Protein AF-A0A2N5YWR0-F1 (afdb_monomer_lite)

Secondary structure (DSSP, 8-state):
--SS-HHHHHHHHHHHHHHHHHHHHHHTHHHH-TTHHHHHHHHHHHTT---TTTGGGSGGGHHHHHHHH-GGGGGEEEHHHHHTTSS-HHHHHHHHHHHB--GGGGTTT--STTS--GGGT--EEE-SSSEEEE--HHHHHHHHHHHHHHHHHHHSHHHHHHHHHHHHHHHHHHHHHHHH-SSSEEEEEEE-STT---EEEEEEETTEEEEEEEE--PPPPPPSSHHHHHHHHHHHHIIIIIHHHHHHHHHHHHHHT-S-EEEEETTT--EEEEE-GGG--EEEEEEEESS--THHHH--TTT----SSSPPP-

pLDDT: mean 91.71, std 6.6, range [68.31, 98.44]

Sequence (314 aa):
MFGFSVDDVVKFCNHIRGLVNKKLNDCNYYFLHQDEWPKLTSKFIERGIKDYKDWLNEPELAMMKEYISRPGYVFIQNINDIKRIGISENRVAKLIAFLTYNENSRKGEIVYYADKNPFFDTPLIQLNAEEFLCHQYKFLIESFYNRINTELSKTKKEKYTQFKNMMLEKKAAKLFRKLFGKEALILQSYYFDEARSEQDLLVIFEGFYFIIEVKDTQFRAPMRDPIKAFDKIKSDFKKSIQYGYDQCKRMEDKIEENKSFKIFDNKTHKELIEVNSNSVKDYFSIIITQFKYGGIQTNLDDLLTKEDDALYPW

Structure (mmCIF, N/CA/C/O backbone):
data_AF-A0A2N5YWR0-F1
#
_entry.id   AF-A0A2N5YWR0-F1
#
loop_
_atom_site.group_PDB
_atom_site.id
_atom_site.type_symbol
_atom_site.label_atom_id
_atom_site.label_alt_id
_atom_site.label_comp_id
_atom_site.label_asym_id
_atom_site.label_entity_id
_atom_site.label_seq_id
_atom_site.pdbx_PDB_ins_code
_atom_site.Cartn_x
_atom_site.Cartn_y
_atom_site.Cartn_z
_atom_site.occupancy
_atom_site.B_iso_or_equiv
_atom_site.auth_seq_id
_atom_site.auth_comp_id
_atom_site.auth_asym_id
_atom_site.auth_atom_id
_atom_site.pdbx_PDB_model_num
ATOM 1 N N . MET A 1 1 ? 9.767 20.230 -0.678 1.00 82.12 1 MET A N 1
ATOM 2 C CA . MET A 1 1 ? 10.918 19.421 -0.224 1.00 82.12 1 MET A CA 1
ATOM 3 C C . MET A 1 1 ? 11.716 18.888 -1.408 1.00 82.12 1 MET A C 1
ATOM 5 O O . MET A 1 1 ? 12.806 19.382 -1.619 1.00 82.12 1 MET A O 1
ATOM 9 N N . PHE A 1 2 ? 11.174 17.985 -2.233 1.00 91.44 2 PHE A N 1
ATOM 10 C CA . PHE A 1 2 ? 11.957 17.316 -3.292 1.00 91.44 2 PHE A CA 1
ATOM 11 C C . PHE A 1 2 ? 11.920 17.985 -4.676 1.00 91.44 2 PHE A C 1
ATOM 13 O O . PHE A 1 2 ? 12.608 17.562 -5.596 1.00 91.44 2 PHE A O 1
ATOM 20 N N . GLY A 1 3 ? 11.128 19.050 -4.836 1.00 93.81 3 GLY A N 1
ATOM 21 C CA . GLY A 1 3 ? 11.038 19.806 -6.089 1.00 93.81 3 GLY A CA 1
ATOM 22 C C . GLY A 1 3 ? 10.260 19.112 -7.213 1.00 93.81 3 GLY A C 1
ATOM 23 O O . GLY A 1 3 ? 10.354 19.558 -8.351 1.00 93.81 3 GLY A O 1
ATOM 24 N N . PHE A 1 4 ? 9.482 18.084 -6.874 1.00 95.50 4 PHE A N 1
ATOM 25 C CA . PHE A 1 4 ? 8.441 17.453 -7.686 1.00 95.50 4 PHE A CA 1
ATOM 26 C C . PHE A 1 4 ? 7.183 17.237 -6.824 1.00 95.50 4 PHE A C 1
ATOM 28 O O . PHE A 1 4 ? 7.251 17.263 -5.590 1.00 95.50 4 PHE A O 1
ATOM 35 N N . SER A 1 5 ? 6.036 17.058 -7.470 1.00 95.06 5 SER A N 1
ATOM 36 C CA . SER A 1 5 ? 4.736 16.767 -6.859 1.00 95.06 5 SER A CA 1
ATOM 37 C C . SER A 1 5 ? 4.408 15.268 -6.893 1.00 95.06 5 SER A C 1
ATOM 39 O O . SER A 1 5 ? 5.076 14.486 -7.566 1.00 95.06 5 SER A O 1
ATOM 41 N N . VAL A 1 6 ? 3.354 14.857 -6.180 1.00 93.31 6 VAL A N 1
ATOM 42 C CA . VAL A 1 6 ? 2.847 13.472 -6.236 1.00 93.31 6 VAL A CA 1
ATOM 43 C C . VAL A 1 6 ? 2.330 13.124 -7.636 1.00 93.31 6 VAL A C 1
ATOM 45 O O . VAL A 1 6 ? 2.542 12.007 -8.098 1.00 93.31 6 VAL A O 1
ATOM 48 N N . ASP A 1 7 ? 1.707 14.076 -8.335 1.00 95.62 7 ASP A N 1
ATOM 49 C CA . ASP A 1 7 ? 1.267 13.887 -9.723 1.00 95.62 7 ASP A CA 1
ATOM 50 C C . ASP A 1 7 ? 2.458 13.635 -10.660 1.00 95.62 7 ASP A C 1
ATOM 52 O O . ASP A 1 7 ? 2.417 12.709 -11.470 1.00 95.62 7 ASP A O 1
ATOM 56 N N . ASP A 1 8 ? 3.562 14.374 -10.476 1.00 96.19 8 ASP A N 1
ATOM 57 C CA . ASP A 1 8 ? 4.796 14.143 -11.235 1.00 96.19 8 ASP A CA 1
ATOM 58 C C . ASP A 1 8 ? 5.330 12.712 -11.000 1.00 96.19 8 ASP A C 1
ATOM 60 O O . ASP A 1 8 ? 5.721 12.037 -11.950 1.00 96.19 8 ASP A O 1
ATOM 64 N N . VAL A 1 9 ? 5.292 12.216 -9.754 1.00 95.50 9 VAL A N 1
ATOM 65 C CA . VAL A 1 9 ? 5.697 10.840 -9.398 1.00 95.50 9 VAL A CA 1
ATOM 66 C C . VAL A 1 9 ? 4.818 9.787 -10.077 1.00 95.50 9 VAL A C 1
ATOM 68 O O . VAL A 1 9 ? 5.336 8.821 -10.643 1.00 95.50 9 VAL A O 1
ATOM 71 N N . VAL A 1 10 ? 3.493 9.957 -10.031 1.00 95.25 10 VAL A N 1
ATOM 72 C CA . VAL A 1 10 ? 2.537 9.013 -10.634 1.00 95.25 10 VAL A CA 1
ATOM 73 C C . VAL A 1 10 ? 2.716 8.966 -12.145 1.00 95.25 10 VAL A C 1
ATOM 75 O O . VAL A 1 10 ? 2.803 7.877 -12.719 1.00 95.25 10 VAL A O 1
ATOM 78 N N . LYS A 1 11 ? 2.823 10.133 -12.788 1.00 96.06 11 LYS A N 1
ATOM 79 C CA . LYS A 1 11 ? 3.132 10.232 -14.215 1.00 96.06 11 LYS A CA 1
ATOM 80 C C . LYS A 1 11 ? 4.444 9.517 -14.518 1.00 96.06 11 LYS A C 1
ATOM 82 O O . LYS A 1 11 ? 4.442 8.642 -15.379 1.00 96.06 11 LYS A O 1
ATOM 87 N N . PHE A 1 12 ? 5.516 9.803 -13.771 1.00 95.81 12 PHE A N 1
ATOM 88 C CA . PHE A 1 12 ? 6.839 9.182 -13.939 1.00 95.81 12 PHE A CA 1
ATOM 89 C C . PHE A 1 12 ? 6.801 7.662 -13.906 1.00 95.81 12 PHE A C 1
ATOM 91 O O . PHE A 1 12 ? 7.237 7.013 -14.856 1.00 95.81 12 PHE A O 1
ATOM 98 N N . CYS A 1 13 ? 6.206 7.084 -12.866 1.00 95.00 13 CYS A N 1
ATOM 99 C CA . CYS A 1 13 ? 6.119 5.632 -12.741 1.00 95.00 13 CYS A CA 1
ATOM 100 C C . CYS A 1 13 ? 5.296 5.006 -13.880 1.00 95.00 13 CYS A C 1
ATOM 102 O O . CYS A 1 13 ? 5.681 3.970 -14.425 1.00 95.00 13 CYS A O 1
ATOM 104 N N . ASN A 1 14 ? 4.184 5.637 -14.271 1.00 95.12 14 ASN A N 1
ATOM 105 C CA . ASN A 1 14 ? 3.346 5.157 -15.370 1.00 95.12 14 ASN A CA 1
ATOM 106 C C . ASN A 1 14 ? 4.045 5.247 -16.727 1.00 95.12 14 ASN A C 1
ATOM 108 O O . ASN A 1 14 ? 3.892 4.336 -17.538 1.00 95.12 14 ASN A O 1
ATOM 112 N N . HIS A 1 15 ? 4.812 6.311 -16.959 1.00 96.00 15 HIS A N 1
ATOM 113 C CA . HIS A 1 15 ? 5.578 6.504 -18.185 1.00 96.00 15 HIS A CA 1
ATOM 114 C C . HIS A 1 15 ? 6.669 5.452 -18.331 1.00 96.00 15 HIS A C 1
ATOM 116 O O . HIS A 1 15 ? 6.710 4.767 -19.346 1.00 96.00 15 HIS A O 1
ATOM 122 N N . ILE A 1 16 ? 7.476 5.226 -17.287 1.00 95.69 16 ILE A N 1
ATOM 123 C CA . ILE A 1 16 ? 8.495 4.165 -17.294 1.00 95.69 16 ILE A CA 1
ATOM 124 C C . ILE A 1 16 ? 7.857 2.791 -17.527 1.00 95.69 16 ILE A C 1
ATOM 126 O O . ILE A 1 16 ? 8.333 2.024 -18.362 1.00 95.69 16 ILE A O 1
ATOM 130 N N . ARG A 1 17 ? 6.738 2.490 -16.852 1.00 95.69 17 ARG A N 1
ATOM 131 C CA . ARG A 1 17 ? 5.972 1.259 -17.105 1.00 95.69 17 ARG A CA 1
ATOM 132 C C . ARG A 1 17 ? 5.530 1.162 -18.570 1.00 95.69 17 ARG A C 1
ATOM 134 O O . ARG A 1 17 ? 5.628 0.093 -19.161 1.00 95.69 17 ARG A O 1
ATOM 141 N N . GLY A 1 18 ? 5.051 2.263 -19.146 1.00 95.75 18 GLY A N 1
ATOM 142 C CA . GLY A 1 18 ? 4.656 2.347 -20.551 1.00 95.75 18 GLY A CA 1
ATOM 143 C C . GLY A 1 18 ? 5.815 2.074 -21.508 1.00 95.75 18 GLY A C 1
ATOM 144 O O . GLY A 1 18 ? 5.647 1.290 -22.435 1.00 95.75 18 GLY A O 1
ATOM 145 N N . LEU A 1 19 ? 6.994 2.647 -21.249 1.00 95.81 19 LEU A N 1
ATOM 146 C CA . LEU A 1 19 ? 8.205 2.417 -22.043 1.00 95.81 19 LEU A CA 1
ATOM 147 C C . LEU A 1 19 ? 8.640 0.948 -22.012 1.00 95.81 19 LEU A C 1
ATOM 149 O O . LEU A 1 19 ? 8.880 0.359 -23.064 1.00 95.81 19 LEU A O 1
ATOM 153 N N . VAL A 1 20 ? 8.684 0.338 -20.823 1.00 94.94 20 VAL A N 1
ATOM 154 C CA . VAL A 1 20 ? 9.041 -1.082 -20.664 1.00 94.94 20 VAL A CA 1
ATOM 155 C C . VAL A 1 20 ? 8.032 -1.980 -21.380 1.00 94.94 20 VAL A C 1
ATOM 157 O O . VAL A 1 20 ? 8.430 -2.851 -22.148 1.00 94.94 20 VAL A O 1
ATOM 160 N N . ASN A 1 21 ? 6.730 -1.746 -21.184 1.00 94.75 21 ASN A N 1
ATOM 161 C CA . ASN A 1 21 ? 5.681 -2.544 -21.822 1.00 94.75 21 ASN A CA 1
ATOM 162 C C . ASN A 1 21 ? 5.695 -2.399 -23.344 1.00 94.75 21 ASN A C 1
ATOM 164 O O . ASN A 1 21 ? 5.575 -3.395 -24.051 1.00 94.75 21 ASN A O 1
ATOM 168 N N . LYS A 1 22 ? 5.867 -1.174 -23.853 1.00 95.50 22 LYS A N 1
ATOM 169 C CA . LYS A 1 22 ? 5.987 -0.926 -25.289 1.00 95.50 22 LYS A CA 1
ATOM 170 C C . LYS A 1 22 ? 7.181 -1.688 -25.858 1.00 95.50 22 LYS A C 1
ATOM 172 O O . LYS A 1 22 ? 7.009 -2.469 -26.781 1.00 95.50 22 LYS A O 1
ATOM 177 N N . LYS A 1 23 ? 8.361 -1.534 -25.252 1.00 95.50 23 LYS A N 1
ATOM 178 C CA . LYS A 1 23 ? 9.583 -2.206 -25.703 1.00 95.50 23 LYS A CA 1
ATOM 179 C C . LYS A 1 23 ? 9.448 -3.731 -25.663 1.00 95.50 23 LYS A C 1
ATOM 181 O O . LYS A 1 23 ? 9.899 -4.397 -26.587 1.00 95.50 23 LYS A O 1
ATOM 186 N N . LEU A 1 24 ? 8.800 -4.282 -24.633 1.00 95.12 24 LEU A N 1
ATOM 187 C CA . LEU A 1 24 ? 8.501 -5.714 -24.536 1.00 95.12 24 LEU A CA 1
ATOM 188 C C . LEU A 1 24 ? 7.559 -6.189 -25.651 1.00 95.12 24 LEU A C 1
ATOM 190 O O . LEU A 1 24 ? 7.807 -7.244 -26.233 1.00 95.12 24 LEU A O 1
ATOM 194 N N . ASN A 1 25 ? 6.505 -5.427 -25.951 1.00 95.88 25 ASN A N 1
ATOM 195 C CA . ASN A 1 25 ? 5.581 -5.739 -27.040 1.00 95.88 25 ASN A CA 1
ATOM 196 C C . ASN A 1 25 ? 6.283 -5.664 -28.399 1.00 95.88 25 ASN A C 1
ATOM 198 O O . ASN A 1 25 ? 6.121 -6.575 -29.199 1.00 95.88 25 ASN A O 1
ATOM 202 N N . ASP A 1 26 ? 7.108 -4.641 -28.627 1.00 95.31 26 ASP A N 1
ATOM 203 C CA . ASP A 1 26 ? 7.870 -4.469 -29.867 1.00 95.31 26 ASP A CA 1
ATOM 204 C C . ASP A 1 26 ? 8.867 -5.630 -30.069 1.00 95.31 26 ASP A C 1
ATOM 206 O O . ASP A 1 26 ? 8.959 -6.195 -31.156 1.00 95.31 26 ASP A O 1
ATOM 210 N N . CYS A 1 27 ? 9.556 -6.067 -29.005 1.00 95.31 27 CYS A N 1
ATOM 211 C CA . CYS A 1 27 ? 10.450 -7.235 -29.056 1.00 95.31 27 CYS A CA 1
ATOM 212 C C . CYS A 1 27 ? 9.706 -8.550 -29.344 1.00 95.31 27 CYS A C 1
ATOM 214 O O . CYS A 1 27 ? 10.292 -9.468 -29.915 1.00 95.31 27 CYS A O 1
ATOM 216 N N . ASN A 1 28 ? 8.434 -8.647 -28.946 1.00 94.62 28 ASN A N 1
ATOM 217 C CA . ASN A 1 28 ? 7.589 -9.830 -29.123 1.00 94.62 28 ASN A CA 1
ATOM 218 C C . ASN A 1 28 ? 6.529 -9.649 -30.218 1.00 94.62 28 ASN A C 1
ATOM 220 O O . ASN A 1 28 ? 5.578 -10.427 -30.271 1.00 94.62 28 ASN A O 1
ATOM 224 N N . TYR A 1 29 ? 6.672 -8.647 -31.091 1.00 95.69 29 TYR A N 1
ATOM 225 C CA . TYR A 1 29 ? 5.624 -8.252 -32.031 1.00 95.69 29 TYR A CA 1
ATOM 226 C C . TYR A 1 29 ? 5.100 -9.444 -32.840 1.00 95.69 29 TYR A C 1
ATOM 228 O O . TYR A 1 29 ? 3.916 -9.754 -32.796 1.00 95.69 29 TYR A O 1
ATOM 236 N N . TYR A 1 30 ? 5.987 -10.201 -33.484 1.00 93.81 30 TYR A N 1
ATOM 237 C CA . TYR A 1 30 ? 5.591 -11.343 -34.314 1.00 93.81 30 TYR A CA 1
ATOM 238 C C . TYR A 1 30 ? 5.063 -12.549 -33.525 1.00 93.81 30 TYR A C 1
ATOM 240 O O . TYR A 1 30 ? 4.344 -13.376 -34.078 1.00 93.81 30 TYR A O 1
ATOM 248 N N . PHE A 1 31 ? 5.374 -12.646 -32.229 1.00 91.06 31 PHE A N 1
ATOM 249 C CA . PHE A 1 31 ? 4.754 -13.641 -31.352 1.00 91.06 31 PHE A CA 1
ATOM 250 C C . PHE A 1 31 ? 3.305 -13.258 -31.014 1.00 91.06 31 PHE A C 1
ATOM 252 O O . PHE A 1 31 ? 2.435 -14.125 -30.953 1.00 91.06 31 PHE A O 1
ATOM 259 N N . LEU A 1 32 ? 3.044 -11.960 -30.825 1.00 93.44 32 LEU A N 1
ATOM 260 C CA . LEU A 1 32 ? 1.715 -11.406 -30.549 1.00 93.44 32 LEU A CA 1
ATOM 261 C C . LEU A 1 32 ? 0.849 -11.268 -31.817 1.00 93.44 32 LEU A C 1
ATOM 263 O O . LEU A 1 32 ? -0.376 -11.292 -31.723 1.00 93.44 32 LEU A O 1
ATOM 267 N N . HIS A 1 33 ? 1.480 -11.158 -32.988 1.00 94.50 33 HIS A N 1
ATOM 268 C CA . HIS A 1 33 ? 0.863 -10.976 -34.304 1.00 94.50 33 HIS A CA 1
ATOM 269 C C . HIS A 1 33 ? 1.295 -12.100 -35.253 1.00 94.50 33 HIS A C 1
ATOM 271 O O . HIS A 1 33 ? 2.074 -11.902 -36.188 1.00 94.50 33 HIS A O 1
ATOM 277 N N . GLN A 1 34 ? 0.822 -13.317 -34.977 1.00 93.56 34 GLN A N 1
ATOM 278 C CA . GLN A 1 34 ? 1.256 -14.523 -35.694 1.00 93.56 34 GLN A CA 1
ATOM 279 C C . GLN A 1 34 ? 0.942 -14.487 -37.199 1.00 93.56 34 GLN A C 1
ATOM 281 O O . GLN A 1 34 ? 1.615 -15.156 -37.977 1.00 93.56 34 GLN A O 1
ATOM 286 N N . ASP A 1 35 ? -0.041 -13.694 -37.626 1.00 96.25 35 ASP A N 1
ATOM 287 C CA . ASP A 1 35 ? -0.403 -13.495 -39.031 1.00 96.25 35 ASP A CA 1
ATOM 288 C C . ASP A 1 35 ? 0.587 -12.601 -39.802 1.00 96.25 35 ASP A C 1
ATOM 290 O O . ASP A 1 35 ? 0.679 -12.693 -41.028 1.00 96.25 35 ASP A O 1
ATOM 294 N N . GLU A 1 36 ? 1.372 -11.776 -39.105 1.00 96.44 36 GLU A N 1
ATOM 295 C CA . GLU A 1 36 ? 2.416 -10.934 -39.703 1.00 96.44 36 GLU A CA 1
ATOM 296 C C . GLU A 1 36 ? 3.718 -11.709 -39.958 1.00 96.44 36 GLU A C 1
ATOM 298 O O . GLU A 1 36 ? 4.484 -11.370 -40.864 1.00 96.44 36 GLU A O 1
ATOM 303 N N . TRP A 1 37 ? 3.965 -12.791 -39.213 1.00 94.50 37 TRP A N 1
ATOM 304 C CA . TRP A 1 37 ? 5.191 -13.582 -39.343 1.00 94.50 37 TRP A CA 1
ATOM 305 C C . TRP A 1 37 ? 5.367 -14.231 -40.733 1.00 94.50 37 TRP A C 1
ATOM 307 O O . TRP A 1 37 ? 6.442 -14.077 -41.327 1.00 94.50 37 TRP A O 1
ATOM 317 N N . PRO A 1 38 ? 4.348 -14.882 -41.338 1.00 94.88 38 PRO A N 1
ATOM 318 C CA . PRO A 1 38 ? 4.446 -15.380 -42.712 1.00 94.88 38 PRO A CA 1
ATOM 319 C C . PRO A 1 38 ? 4.702 -14.273 -43.742 1.00 94.88 38 PRO A C 1
ATOM 321 O O . PRO A 1 38 ? 5.440 -14.482 -44.706 1.00 94.88 38 PRO A O 1
ATOM 324 N N . LYS A 1 39 ? 4.130 -13.076 -43.538 1.00 96.44 39 LYS A N 1
ATOM 325 C CA . LYS A 1 39 ? 4.308 -11.928 -44.443 1.00 96.44 39 LYS A CA 1
ATOM 326 C C . LYS A 1 39 ? 5.749 -11.422 -44.406 1.00 96.44 39 LYS A C 1
ATOM 328 O O . LYS A 1 39 ? 6.319 -11.133 -45.455 1.00 96.44 39 LYS A O 1
ATOM 333 N N . LEU A 1 40 ? 6.345 -11.333 -43.215 1.00 95.44 40 LEU A N 1
ATOM 334 C CA . LEU A 1 40 ? 7.748 -10.949 -43.056 1.00 95.44 40 LEU A CA 1
ATOM 335 C C . LEU A 1 40 ? 8.687 -11.986 -43.682 1.00 95.44 40 LEU A C 1
ATOM 337 O O . LEU A 1 40 ? 9.538 -11.643 -44.497 1.00 95.44 40 LEU A O 1
ATOM 341 N N . THR A 1 41 ? 8.524 -13.255 -43.316 1.00 93.81 41 THR A N 1
ATOM 342 C CA . THR A 1 41 ? 9.431 -14.330 -43.748 1.00 93.81 41 THR A CA 1
ATOM 343 C C . THR A 1 41 ? 9.376 -14.568 -45.258 1.00 93.81 41 THR A C 1
ATOM 345 O O . THR A 1 41 ? 10.409 -14.828 -45.871 1.00 93.81 41 THR A O 1
ATOM 348 N N . SER A 1 42 ? 8.217 -14.359 -45.893 1.00 95.00 42 SER A N 1
ATOM 349 C CA . SER A 1 42 ? 8.102 -14.364 -47.360 1.00 95.00 42 SER A CA 1
ATOM 350 C C . SER A 1 42 ? 8.975 -13.280 -48.007 1.00 95.00 42 SER A C 1
ATOM 352 O O . SER A 1 42 ? 9.697 -13.571 -48.958 1.00 95.00 42 SER A O 1
ATOM 354 N N . LYS A 1 43 ? 9.010 -12.061 -47.443 1.00 95.62 43 LYS A N 1
ATOM 355 C CA . LYS A 1 43 ? 9.892 -10.981 -47.928 1.00 95.62 43 LYS A CA 1
ATOM 356 C C . LYS A 1 43 ? 11.373 -11.332 -47.786 1.00 95.62 43 LYS A C 1
ATOM 358 O O . LYS A 1 43 ? 12.166 -10.960 -48.646 1.00 95.62 43 LYS A O 1
ATOM 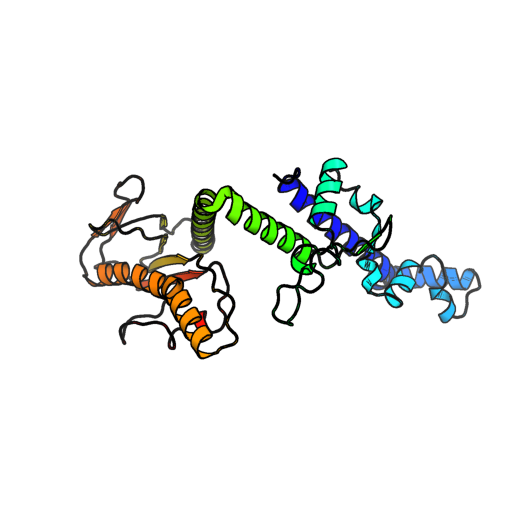363 N N . PHE A 1 44 ? 11.769 -12.044 -46.730 1.00 96.19 44 PHE A N 1
ATOM 364 C CA . PHE A 1 44 ? 13.155 -12.506 -46.579 1.00 96.19 44 PHE A CA 1
ATOM 365 C C . PHE A 1 44 ? 13.540 -13.508 -47.669 1.00 96.19 44 PHE A C 1
ATOM 367 O O . PHE A 1 44 ? 14.606 -13.381 -48.272 1.00 96.19 44 PHE A O 1
ATOM 374 N N . ILE A 1 45 ? 12.645 -14.443 -47.992 1.00 94.88 45 ILE A N 1
ATOM 375 C CA . ILE A 1 45 ? 12.852 -15.398 -49.087 1.00 94.88 45 ILE A CA 1
ATOM 376 C C . ILE A 1 45 ? 12.951 -14.668 -50.435 1.00 94.88 45 ILE A C 1
ATOM 378 O O . ILE A 1 45 ? 13.850 -14.973 -51.220 1.00 94.88 45 ILE A O 1
ATOM 382 N N . GLU A 1 46 ? 12.086 -13.681 -50.690 1.00 95.00 46 GLU A N 1
ATOM 383 C CA . GLU A 1 46 ? 12.129 -12.837 -51.897 1.00 95.00 46 GLU A CA 1
ATOM 384 C C . GLU A 1 46 ? 13.444 -12.050 -52.020 1.00 95.00 46 GLU A C 1
ATOM 386 O O . GLU A 1 46 ? 13.977 -11.908 -53.120 1.00 95.00 46 GLU A O 1
ATOM 391 N N . ARG A 1 47 ? 14.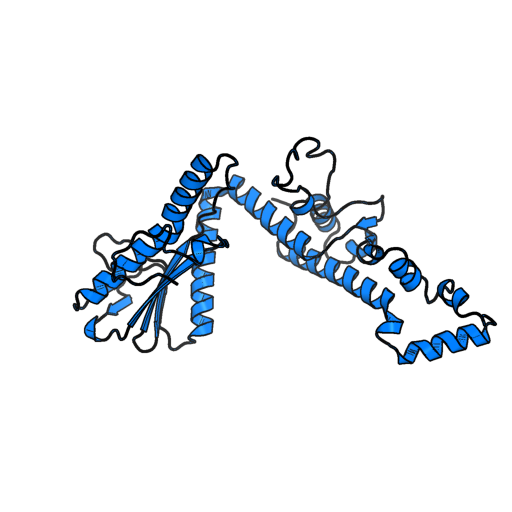017 -11.599 -50.895 1.00 94.25 47 ARG A N 1
ATOM 392 C CA . ARG A 1 47 ? 15.353 -10.972 -50.832 1.00 94.25 47 ARG A CA 1
ATOM 393 C C . ARG A 1 47 ? 16.510 -11.965 -51.009 1.00 94.25 47 ARG A C 1
ATOM 395 O O . ARG A 1 47 ? 17.663 -11.550 -51.063 1.00 94.25 47 ARG A O 1
ATOM 402 N N . GLY A 1 48 ? 16.224 -13.263 -51.110 1.00 94.50 48 GLY A N 1
ATOM 403 C CA . GLY A 1 48 ? 17.220 -14.320 -51.291 1.00 94.50 48 GLY A CA 1
ATOM 404 C C . GLY A 1 48 ? 17.751 -14.936 -49.994 1.00 94.50 48 GLY A C 1
ATOM 405 O O . GLY A 1 48 ? 18.642 -15.783 -50.057 1.00 94.50 48 GLY A O 1
ATOM 406 N N . ILE A 1 49 ? 17.198 -14.579 -48.832 1.00 93.56 49 ILE A N 1
ATOM 407 C CA . ILE A 1 49 ? 17.622 -15.095 -47.524 1.00 93.56 49 ILE A CA 1
ATOM 408 C C . ILE A 1 49 ? 16.843 -16.377 -47.224 1.00 93.56 49 ILE A C 1
ATOM 410 O O . ILE A 1 49 ? 15.755 -16.369 -46.642 1.00 93.56 49 ILE A O 1
ATOM 414 N N . LYS A 1 50 ? 17.387 -17.500 -47.697 1.00 88.19 50 LYS A N 1
ATOM 415 C CA . LYS A 1 50 ? 16.707 -18.803 -47.669 1.00 88.19 50 LYS A CA 1
ATOM 416 C C . LYS A 1 50 ? 16.943 -19.604 -46.387 1.00 88.19 50 LYS A C 1
ATOM 418 O O . LYS A 1 50 ? 16.093 -20.423 -46.049 1.00 88.19 50 LYS A O 1
ATOM 423 N N . ASP A 1 51 ? 18.066 -19.402 -45.697 1.00 91.38 51 ASP A N 1
ATOM 424 C CA . ASP A 1 51 ? 18.315 -20.054 -44.407 1.00 91.38 51 ASP A CA 1
ATOM 425 C C . ASP A 1 51 ? 17.605 -19.273 -43.294 1.00 91.38 51 ASP A C 1
ATOM 427 O O . ASP A 1 51 ? 17.873 -18.095 -43.060 1.00 91.38 51 ASP A O 1
ATOM 431 N N . TYR A 1 52 ? 16.693 -19.941 -42.588 1.00 87.19 52 TYR A N 1
ATOM 432 C CA . TYR A 1 52 ? 15.932 -19.347 -41.490 1.00 87.19 52 TYR A CA 1
ATOM 433 C C . TYR A 1 52 ? 16.821 -18.900 -40.322 1.00 87.19 52 TYR A C 1
ATOM 435 O O . TYR A 1 52 ? 16.415 -18.051 -39.527 1.00 87.19 52 TYR A O 1
ATOM 443 N N . LYS A 1 53 ? 18.035 -19.453 -40.200 1.00 87.56 53 LYS A N 1
ATOM 444 C CA . LYS A 1 53 ? 19.012 -19.037 -39.186 1.00 87.56 53 LYS A CA 1
ATOM 445 C C . LYS A 1 53 ? 19.515 -17.616 -39.420 1.00 87.56 53 LYS A C 1
ATOM 447 O O . LYS A 1 53 ? 19.840 -16.929 -38.452 1.00 87.56 53 LYS A O 1
ATOM 452 N N . ASP A 1 54 ? 19.527 -17.165 -40.672 1.00 91.38 54 ASP A N 1
ATOM 453 C CA . ASP A 1 54 ? 19.990 -15.829 -41.037 1.00 91.38 54 ASP A CA 1
ATOM 454 C C . ASP A 1 54 ? 18.918 -14.759 -40.818 1.00 91.38 54 ASP A C 1
ATOM 456 O O . ASP A 1 54 ? 19.254 -13.588 -40.662 1.00 91.38 54 ASP A O 1
ATOM 460 N N . TRP A 1 55 ? 17.640 -15.139 -40.706 1.00 92.56 55 TRP A N 1
ATOM 461 C CA . TRP A 1 55 ? 16.535 -14.190 -40.524 1.00 92.56 55 TRP A CA 1
ATOM 462 C C . TRP A 1 55 ? 16.687 -13.328 -39.274 1.00 92.56 55 TRP A C 1
ATOM 464 O O . TRP A 1 55 ? 16.355 -12.149 -39.302 1.00 92.56 55 TRP A O 1
ATOM 474 N N . LEU A 1 56 ? 17.230 -13.874 -38.178 1.00 90.00 56 LEU A N 1
ATOM 475 C CA . LEU A 1 56 ? 17.468 -13.090 -36.961 1.00 90.00 56 LEU A CA 1
ATOM 476 C C . LEU A 1 56 ? 18.461 -11.940 -37.176 1.00 90.00 56 LEU A C 1
ATOM 478 O O . LEU A 1 56 ? 18.482 -11.021 -36.364 1.00 90.00 56 LEU A O 1
ATOM 482 N N . ASN A 1 57 ? 19.282 -11.972 -38.230 1.00 91.81 57 ASN A N 1
ATOM 483 C CA . ASN A 1 57 ? 20.208 -10.891 -38.565 1.00 91.81 57 ASN A CA 1
ATOM 484 C C . ASN A 1 57 ? 19.550 -9.752 -39.355 1.00 91.81 57 ASN A C 1
ATOM 486 O O . ASN A 1 57 ? 20.175 -8.702 -39.509 1.00 91.81 57 ASN A O 1
ATOM 490 N N . GLU A 1 58 ? 18.309 -9.931 -39.805 1.00 94.38 58 GLU A N 1
ATOM 491 C CA . GLU A 1 58 ? 17.573 -8.910 -40.541 1.00 94.38 58 GLU A CA 1
ATOM 492 C C . GLU A 1 58 ? 17.147 -7.745 -39.631 1.00 94.38 58 GLU A C 1
ATOM 494 O O . GLU A 1 58 ? 16.795 -7.949 -38.460 1.00 94.38 58 GLU A O 1
ATOM 499 N N . PRO A 1 59 ? 17.144 -6.503 -40.151 1.00 93.81 59 PRO A N 1
ATOM 500 C CA . PRO A 1 59 ? 16.877 -5.310 -39.353 1.00 93.81 59 PRO A CA 1
ATOM 501 C C . PRO A 1 59 ? 15.469 -5.301 -38.745 1.00 93.81 59 PRO A C 1
ATOM 503 O O . PRO A 1 59 ? 15.288 -4.792 -37.638 1.00 93.81 59 PRO A O 1
ATOM 506 N N . GLU A 1 60 ? 14.481 -5.908 -39.407 1.00 94.44 60 GLU A N 1
ATOM 507 C CA . GLU A 1 60 ? 13.115 -6.043 -38.892 1.00 94.44 60 GLU A CA 1
ATOM 508 C C . GLU A 1 60 ? 13.036 -6.883 -37.605 1.00 94.44 60 GLU A C 1
ATOM 510 O O . GLU A 1 60 ? 12.086 -6.731 -36.836 1.00 94.44 60 GLU A O 1
ATOM 515 N N . LEU A 1 61 ? 14.027 -7.748 -37.352 1.00 94.31 61 LEU A N 1
ATOM 516 C CA . LEU A 1 61 ? 14.120 -8.584 -36.153 1.00 94.31 61 LEU A CA 1
ATOM 517 C C . LEU A 1 61 ? 15.168 -8.089 -35.150 1.00 94.31 61 LEU A C 1
ATOM 519 O O . LEU A 1 61 ? 15.392 -8.755 -34.142 1.00 94.31 61 LEU A O 1
ATOM 523 N N . ALA A 1 62 ? 15.765 -6.908 -35.350 1.00 94.06 62 ALA A N 1
ATOM 524 C CA . ALA A 1 62 ? 16.837 -6.398 -34.491 1.00 94.06 62 ALA A CA 1
ATOM 525 C C . ALA A 1 62 ? 16.448 -6.340 -33.000 1.00 94.06 62 ALA A C 1
ATOM 527 O O . ALA A 1 62 ? 17.208 -6.785 -32.140 1.00 94.06 62 ALA A O 1
ATOM 528 N N . MET A 1 63 ? 15.242 -5.854 -32.680 1.00 93.44 63 MET A N 1
ATOM 529 C CA . MET A 1 63 ? 14.755 -5.803 -31.292 1.00 93.44 63 MET A CA 1
ATOM 530 C C . MET A 1 63 ? 14.494 -7.197 -30.712 1.00 93.44 63 MET A C 1
ATOM 532 O O . MET A 1 63 ? 14.827 -7.454 -29.555 1.00 93.44 63 MET A O 1
ATOM 536 N N . MET A 1 64 ? 13.938 -8.107 -31.516 1.00 94.50 64 MET A N 1
ATOM 537 C CA . MET A 1 64 ? 13.713 -9.498 -31.120 1.00 94.50 64 MET A CA 1
ATOM 538 C C . MET A 1 64 ? 15.045 -10.208 -30.847 1.00 94.50 64 MET A C 1
ATOM 540 O O . MET A 1 64 ? 15.193 -10.861 -29.815 1.00 94.50 64 MET A O 1
ATOM 544 N N . LYS A 1 65 ? 16.039 -10.026 -31.725 1.00 94.25 65 LYS A N 1
ATOM 545 C CA . LYS A 1 65 ? 17.400 -10.551 -31.564 1.00 94.25 65 LYS A CA 1
ATOM 546 C C . LYS A 1 65 ? 18.044 -10.048 -30.275 1.00 94.25 65 LYS A C 1
ATOM 548 O O . LYS A 1 65 ? 18.597 -10.850 -29.517 1.00 94.25 65 LYS A O 1
ATOM 553 N N . GLU A 1 66 ? 17.956 -8.744 -30.012 1.00 94.38 66 GLU A N 1
ATOM 554 C CA . GLU A 1 66 ? 18.510 -8.143 -28.798 1.00 94.38 66 GLU A CA 1
ATOM 555 C C . GLU A 1 66 ? 17.823 -8.702 -27.546 1.00 94.38 66 GLU A C 1
ATOM 557 O O . GLU A 1 66 ? 18.499 -9.067 -26.588 1.00 94.38 66 GLU A O 1
ATOM 562 N N . TYR A 1 67 ? 16.497 -8.859 -27.563 1.00 94.44 67 TYR A N 1
ATOM 563 C CA . TYR A 1 67 ? 15.747 -9.421 -26.439 1.00 94.44 67 TYR A CA 1
ATOM 564 C C . TYR A 1 67 ? 16.067 -10.896 -26.172 1.00 94.44 67 TYR A C 1
ATOM 566 O O . TYR A 1 67 ? 16.285 -11.267 -25.020 1.00 94.44 67 TYR A O 1
ATOM 574 N N . ILE A 1 68 ? 16.150 -11.731 -27.212 1.00 91.75 68 ILE A N 1
ATOM 575 C CA . ILE A 1 68 ? 16.523 -13.150 -27.076 1.00 91.75 68 ILE A CA 1
ATOM 576 C C . ILE A 1 68 ? 17.933 -13.278 -26.492 1.00 91.75 68 ILE A C 1
ATOM 578 O O . ILE A 1 68 ? 18.167 -14.093 -25.601 1.00 91.75 68 ILE A O 1
ATOM 582 N N . SER A 1 69 ? 18.865 -12.449 -26.966 1.00 93.31 69 SER A N 1
ATOM 583 C CA . SER A 1 69 ? 20.260 -12.477 -26.513 1.00 93.31 69 SER A CA 1
ATOM 584 C C . SER A 1 69 ? 20.418 -11.893 -25.106 1.00 93.31 69 SER A C 1
ATOM 586 O O . SER A 1 69 ? 21.246 -12.350 -24.318 1.00 93.31 69 SER A O 1
ATOM 588 N N . ARG A 1 70 ? 19.639 -10.854 -24.786 1.00 93.75 70 ARG A N 1
ATOM 589 C CA . ARG A 1 70 ? 19.699 -10.088 -23.538 1.00 93.75 70 ARG A CA 1
ATOM 590 C C . ARG A 1 70 ? 18.277 -9.767 -23.066 1.00 93.75 70 ARG A C 1
ATOM 592 O O . ARG A 1 70 ? 17.808 -8.646 -23.262 1.00 93.75 70 ARG A O 1
ATOM 599 N N . PRO A 1 71 ? 17.605 -10.679 -22.338 1.00 90.31 71 PRO A N 1
ATOM 600 C CA . PRO A 1 71 ? 16.226 -10.458 -21.886 1.00 90.31 71 PRO A CA 1
ATOM 601 C C . PRO A 1 71 ? 16.035 -9.183 -21.052 1.00 90.31 71 PRO A C 1
ATOM 603 O O . PRO A 1 71 ? 14.969 -8.575 -21.063 1.00 90.31 71 PRO A O 1
ATOM 606 N N . GLY A 1 72 ? 17.088 -8.726 -20.364 1.00 91.31 72 GLY A N 1
ATOM 607 C CA . GLY A 1 72 ? 17.088 -7.465 -19.618 1.00 91.31 72 GLY A CA 1
ATOM 608 C C . GLY A 1 72 ? 16.980 -6.197 -20.479 1.00 91.31 72 GLY A C 1
ATOM 609 O O . GLY A 1 72 ? 16.700 -5.128 -19.939 1.00 91.31 72 GLY A O 1
ATOM 610 N N . TYR A 1 73 ? 17.158 -6.293 -21.800 1.00 93.88 73 TYR A N 1
ATOM 611 C CA . TYR A 1 73 ? 17.110 -5.172 -22.744 1.00 93.88 73 TYR A CA 1
ATOM 612 C C . TYR A 1 73 ? 15.814 -4.357 -22.648 1.00 93.88 73 TYR A C 1
ATOM 614 O O . TYR A 1 73 ? 15.851 -3.131 -22.767 1.00 93.88 73 TYR A O 1
ATOM 622 N N . VAL A 1 74 ? 14.676 -4.999 -22.362 1.00 94.88 74 VAL A N 1
ATOM 623 C CA . VAL A 1 74 ? 13.372 -4.319 -22.221 1.00 94.88 74 VAL A CA 1
ATOM 624 C C . VAL A 1 74 ? 13.334 -3.318 -21.062 1.00 94.88 74 VAL A C 1
ATOM 626 O O . VAL A 1 74 ? 12.541 -2.379 -21.078 1.00 94.88 74 VAL A O 1
ATOM 629 N N . PHE A 1 75 ? 14.220 -3.473 -20.077 1.00 95.56 75 PHE A N 1
ATOM 630 C CA . PHE A 1 75 ? 14.347 -2.567 -18.936 1.00 95.56 75 PHE A CA 1
ATOM 631 C C . PHE A 1 75 ? 15.329 -1.419 -19.191 1.00 95.56 75 PHE A C 1
ATOM 633 O O . PHE A 1 75 ? 15.378 -0.485 -18.399 1.00 95.56 75 PHE A O 1
ATOM 640 N N . ILE A 1 76 ? 16.104 -1.458 -20.277 1.00 95.75 76 ILE A N 1
ATOM 641 C CA . ILE A 1 76 ? 17.053 -0.397 -20.628 1.00 95.75 76 ILE A CA 1
ATOM 642 C C . ILE A 1 76 ? 16.322 0.681 -21.427 1.00 95.75 76 ILE A C 1
ATOM 644 O O . ILE A 1 76 ? 15.747 0.394 -22.479 1.00 95.75 76 ILE A O 1
ATOM 648 N N . GLN A 1 77 ? 16.336 1.913 -20.929 1.00 96.12 77 GLN A N 1
ATOM 649 C CA . GLN A 1 77 ? 15.611 3.043 -21.500 1.00 96.12 77 GLN A CA 1
ATOM 650 C C . GLN A 1 77 ? 16.553 4.219 -21.747 1.00 96.12 77 GLN A C 1
ATOM 652 O O . GLN A 1 77 ? 17.395 4.535 -20.903 1.00 96.12 77 GLN A O 1
ATOM 657 N N . ASN A 1 78 ? 16.388 4.881 -22.894 1.00 96.44 78 ASN A N 1
ATOM 658 C CA . ASN A 1 78 ? 17.135 6.092 -23.210 1.00 96.44 78 ASN A CA 1
ATOM 659 C C . ASN A 1 78 ? 16.569 7.283 -22.418 1.00 96.44 78 ASN A C 1
ATOM 661 O O . ASN A 1 78 ? 15.354 7.443 -22.274 1.00 96.44 78 ASN A O 1
ATOM 665 N N . ILE A 1 79 ? 17.443 8.156 -21.924 1.00 95.88 79 ILE A N 1
ATOM 666 C CA . ILE A 1 79 ? 17.082 9.334 -21.136 1.00 95.88 79 ILE A CA 1
ATOM 667 C C . ILE A 1 79 ? 16.146 10.274 -21.903 1.00 95.88 79 ILE A C 1
ATOM 669 O O . ILE A 1 79 ? 15.269 10.892 -21.297 1.00 95.88 79 ILE A O 1
ATOM 673 N N . ASN A 1 80 ? 16.275 10.357 -23.229 1.00 96.00 80 ASN A N 1
ATOM 674 C CA . ASN A 1 80 ? 15.391 11.172 -24.056 1.00 96.00 80 ASN A CA 1
ATOM 675 C C . ASN A 1 80 ? 13.964 10.619 -24.055 1.00 96.00 80 ASN A C 1
ATOM 677 O O . ASN A 1 80 ? 13.016 11.397 -23.967 1.00 96.00 80 ASN A O 1
ATOM 681 N N . ASP A 1 81 ? 13.792 9.296 -24.057 1.00 96.06 81 ASP A N 1
ATOM 682 C CA . ASP A 1 81 ? 12.471 8.678 -23.938 1.00 96.06 81 ASP A CA 1
ATOM 683 C C . ASP A 1 81 ? 11.878 8.882 -22.546 1.00 96.06 81 ASP A C 1
ATOM 685 O O . ASP A 1 81 ? 10.697 9.210 -22.426 1.00 96.06 81 ASP A O 1
ATOM 689 N N . ILE A 1 82 ? 12.695 8.804 -21.492 1.00 95.00 82 ILE A N 1
ATOM 690 C CA . ILE A 1 82 ? 12.266 9.115 -20.120 1.00 95.00 82 ILE A CA 1
ATOM 691 C C . ILE A 1 82 ? 11.784 10.574 -20.009 1.00 95.00 82 ILE A C 1
ATOM 693 O O . ILE A 1 82 ? 10.774 10.847 -19.358 1.00 95.00 82 ILE A O 1
ATOM 697 N N . LYS A 1 83 ? 12.466 11.518 -20.671 1.00 94.81 83 LYS A N 1
ATOM 698 C CA . LYS A 1 83 ? 12.123 12.952 -20.661 1.00 94.81 83 LYS A CA 1
ATOM 699 C C . LYS A 1 83 ? 10.834 13.293 -21.423 1.00 94.81 83 LYS A C 1
ATOM 701 O O . LYS A 1 83 ? 10.229 14.322 -21.129 1.00 94.81 83 LYS A O 1
ATOM 706 N N . ARG A 1 84 ? 10.342 12.431 -22.326 1.00 94.06 84 ARG A N 1
ATOM 707 C CA . ARG A 1 84 ? 9.106 12.629 -23.130 1.00 94.06 84 ARG A CA 1
ATOM 708 C C . ARG A 1 84 ? 7.791 12.463 -22.351 1.00 94.06 84 ARG A C 1
ATOM 710 O O . ARG A 1 84 ? 6.750 12.157 -22.919 1.00 94.06 84 ARG A O 1
ATOM 717 N N . ILE A 1 85 ? 7.819 12.684 -21.045 1.00 93.50 85 ILE A N 1
ATOM 718 C CA . ILE A 1 85 ? 6.700 12.449 -20.131 1.00 93.50 85 ILE A CA 1
ATOM 719 C C . ILE A 1 85 ? 5.710 13.624 -20.012 1.00 93.50 85 ILE A C 1
ATOM 721 O O . ILE A 1 85 ? 4.672 13.518 -19.362 1.00 93.50 85 ILE A O 1
ATOM 725 N N . GLY A 1 86 ? 6.019 14.773 -20.618 1.00 92.06 86 GLY A N 1
ATOM 726 C CA . GLY A 1 86 ? 5.182 15.974 -20.494 1.00 92.06 86 GLY A CA 1
ATOM 727 C C . GLY A 1 86 ? 5.278 16.646 -19.117 1.00 92.06 86 GLY A C 1
ATOM 728 O O . GLY A 1 86 ? 4.339 17.303 -18.673 1.00 92.06 86 GLY A O 1
ATOM 729 N N . ILE A 1 87 ? 6.410 16.475 -18.431 1.00 94.00 87 ILE A N 1
ATOM 730 C CA . ILE A 1 87 ? 6.778 17.172 -17.191 1.00 94.00 87 ILE A CA 1
ATOM 731 C C . ILE A 1 87 ? 8.001 18.046 -17.500 1.00 94.00 87 ILE A C 1
ATOM 733 O O . ILE A 1 87 ? 8.810 17.692 -18.355 1.00 94.00 87 ILE A O 1
ATOM 737 N N . SER A 1 88 ? 8.161 19.182 -16.812 1.00 94.75 88 SER A N 1
ATOM 738 C CA . SER A 1 88 ? 9.323 20.052 -17.023 1.00 94.75 88 SER A CA 1
ATOM 739 C C . SER A 1 88 ? 10.648 19.329 -16.763 1.00 94.75 88 SER A C 1
ATOM 741 O O . SER A 1 88 ? 10.776 18.559 -15.807 1.00 94.75 88 SER A O 1
ATOM 743 N N . GLU A 1 89 ? 11.665 19.625 -17.576 1.00 93.62 89 GLU A N 1
ATOM 744 C CA . GLU A 1 89 ? 12.959 18.931 -17.523 1.00 93.62 89 GLU A CA 1
ATOM 745 C C . GLU A 1 89 ? 13.609 18.976 -16.137 1.00 93.62 89 GLU A C 1
ATOM 747 O O . GLU A 1 89 ? 14.127 17.971 -15.661 1.00 93.62 89 GLU A O 1
ATOM 752 N N . ASN A 1 90 ? 13.514 20.113 -15.443 1.00 95.56 90 ASN A N 1
ATOM 753 C CA . ASN A 1 90 ? 14.021 20.267 -14.078 1.00 95.56 90 ASN A CA 1
ATOM 754 C C . ASN A 1 90 ? 13.359 19.275 -13.101 1.00 95.56 90 ASN A C 1
ATOM 756 O O . ASN A 1 90 ? 14.028 18.657 -12.275 1.00 95.56 90 ASN A O 1
ATOM 760 N N . ARG A 1 91 ? 12.039 19.077 -13.198 1.00 96.44 91 ARG A N 1
ATOM 761 C CA . ARG A 1 91 ? 11.326 18.118 -12.340 1.00 96.44 91 ARG A CA 1
ATOM 762 C C . ARG A 1 91 ? 11.684 16.679 -12.696 1.00 96.44 91 ARG A C 1
ATOM 764 O O . ARG A 1 91 ? 11.903 15.887 -11.785 1.00 96.44 91 ARG A O 1
ATOM 771 N N . VAL A 1 92 ? 11.803 16.356 -13.986 1.00 96.19 92 VAL A N 1
ATOM 772 C CA . VAL A 1 92 ? 12.261 15.031 -14.440 1.00 96.19 92 VAL A CA 1
ATOM 773 C C . VAL A 1 92 ? 13.672 14.744 -13.928 1.00 96.19 92 VAL A C 1
ATOM 775 O O . VAL A 1 92 ? 13.908 13.678 -13.368 1.00 96.19 92 VAL A O 1
ATOM 778 N N . ALA A 1 93 ? 14.586 15.710 -14.024 1.00 95.31 93 ALA A N 1
ATOM 779 C CA . ALA A 1 93 ? 15.941 15.580 -13.499 1.00 95.31 93 ALA A CA 1
ATOM 780 C C . ALA A 1 93 ? 15.943 15.304 -11.987 1.00 95.31 93 ALA A C 1
ATOM 782 O O . ALA A 1 93 ? 16.676 14.434 -11.526 1.00 95.31 93 ALA A O 1
ATOM 783 N N . LYS A 1 94 ? 15.076 15.975 -11.217 1.00 97.31 94 LYS A N 1
ATOM 784 C CA . LYS A 1 94 ? 14.916 15.709 -9.778 1.00 97.31 94 LYS A CA 1
ATOM 785 C C . LYS A 1 94 ? 14.332 14.330 -9.484 1.00 97.31 94 LYS A C 1
ATOM 787 O O . LYS A 1 94 ? 14.752 13.718 -8.512 1.00 97.31 94 LYS A O 1
ATOM 792 N N . LEU A 1 95 ? 13.392 13.836 -10.292 1.00 96.44 95 LEU A N 1
ATOM 793 C CA . LEU A 1 95 ? 12.832 12.484 -10.152 1.00 96.44 95 LEU A CA 1
ATOM 794 C C . LEU A 1 95 ? 13.885 11.407 -10.442 1.00 96.44 95 LEU A C 1
ATOM 796 O O . LEU A 1 95 ? 14.024 10.470 -9.658 1.00 96.44 95 LEU A O 1
ATOM 800 N N . ILE A 1 96 ? 14.653 11.573 -11.525 1.00 95.31 96 ILE A N 1
ATOM 801 C CA . ILE A 1 96 ? 15.769 10.684 -11.869 1.00 95.31 96 ILE A CA 1
ATOM 802 C C . ILE A 1 96 ? 16.799 10.715 -10.741 1.00 95.31 96 ILE A C 1
ATOM 804 O O . ILE A 1 96 ? 17.051 9.685 -10.134 1.00 95.31 96 ILE A O 1
ATOM 808 N N . ALA A 1 97 ? 17.306 11.896 -10.376 1.00 94.56 97 ALA A N 1
ATOM 809 C CA . ALA A 1 97 ? 18.291 12.047 -9.305 1.00 94.56 97 ALA A CA 1
ATOM 810 C C . ALA A 1 97 ? 17.791 11.517 -7.956 1.00 94.56 97 ALA A C 1
ATOM 812 O O . ALA A 1 97 ? 18.580 10.994 -7.172 1.00 94.56 97 ALA A O 1
ATOM 813 N N . PHE A 1 98 ? 16.485 11.626 -7.681 1.00 94.81 98 PHE A N 1
ATOM 814 C CA . PHE A 1 98 ? 15.893 10.995 -6.515 1.00 94.81 98 PHE A CA 1
ATOM 815 C C . PHE A 1 98 ? 16.128 9.491 -6.594 1.00 94.81 98 PHE A C 1
ATOM 817 O O . PHE A 1 98 ? 16.735 8.964 -5.680 1.00 94.81 98 PHE A O 1
ATOM 824 N N . LEU A 1 99 ? 15.731 8.812 -7.667 1.00 94.38 99 LEU A N 1
ATOM 825 C CA . LEU A 1 99 ? 15.752 7.350 -7.779 1.00 94.38 99 LEU A CA 1
ATOM 826 C C . LEU A 1 99 ? 17.095 6.721 -8.190 1.00 94.38 99 LEU A C 1
ATOM 828 O O . LEU A 1 99 ? 17.212 5.499 -8.105 1.00 94.38 99 LEU A O 1
ATOM 832 N N . THR A 1 100 ? 18.075 7.495 -8.655 1.00 94.12 100 THR A N 1
ATOM 833 C CA . THR A 1 100 ? 19.340 6.949 -9.162 1.00 94.12 100 THR A CA 1
ATOM 834 C C . THR A 1 100 ? 20.155 6.276 -8.059 1.00 94.12 100 THR A C 1
ATOM 836 O O . THR A 1 100 ? 20.456 6.866 -7.019 1.00 94.12 100 THR A O 1
ATOM 839 N N . TYR A 1 101 ? 20.522 5.022 -8.303 1.00 90.62 101 TYR A N 1
ATOM 840 C CA . TYR A 1 101 ? 21.424 4.224 -7.493 1.00 90.62 101 TYR A CA 1
ATOM 841 C C . TYR A 1 101 ? 22.834 4.809 -7.529 1.00 90.62 101 TYR A C 1
ATOM 843 O O . TYR A 1 101 ? 23.358 5.129 -8.593 1.00 90.62 101 TYR A O 1
ATOM 851 N N . ASN A 1 102 ? 23.468 4.898 -6.363 1.00 85.75 102 ASN A N 1
ATOM 852 C CA . ASN A 1 102 ? 24.874 5.254 -6.246 1.00 85.75 102 ASN A CA 1
ATOM 853 C C . ASN A 1 102 ? 25.582 4.167 -5.434 1.00 85.75 102 ASN A C 1
ATOM 855 O O . ASN A 1 102 ? 25.422 4.102 -4.213 1.00 85.75 102 ASN A O 1
ATOM 859 N N . GLU A 1 103 ? 26.379 3.345 -6.113 1.00 76.75 103 GLU A N 1
ATOM 860 C CA . GLU A 1 103 ? 27.142 2.240 -5.517 1.00 76.75 103 GLU A CA 1
ATOM 861 C C . GLU A 1 103 ? 28.089 2.688 -4.393 1.00 76.75 103 GLU A C 1
ATOM 863 O O . GLU A 1 103 ? 28.310 1.960 -3.427 1.00 76.75 103 GLU A O 1
ATOM 868 N N . ASN A 1 104 ? 28.600 3.919 -4.471 1.00 79.31 104 ASN A N 1
ATOM 869 C CA . ASN A 1 104 ? 29.544 4.457 -3.497 1.00 79.31 104 ASN A CA 1
ATOM 870 C C . ASN A 1 104 ? 28.844 5.019 -2.257 1.00 79.31 104 ASN A C 1
ATOM 872 O O . ASN A 1 104 ? 29.475 5.152 -1.214 1.00 79.31 104 ASN A O 1
ATOM 876 N N . SER A 1 105 ? 27.545 5.326 -2.343 1.00 71.25 105 SER A N 1
ATOM 877 C CA . SER A 1 105 ? 26.820 5.997 -1.255 1.00 71.25 105 SER A CA 1
ATOM 878 C C . SER A 1 105 ? 26.677 5.160 0.017 1.00 71.25 105 SER A C 1
ATOM 880 O O . SER A 1 105 ? 26.461 5.737 1.075 1.00 71.25 105 SER A O 1
ATOM 882 N N . ARG A 1 106 ? 26.778 3.826 -0.087 1.00 69.50 106 ARG A N 1
ATOM 883 C CA . ARG A 1 106 ? 26.606 2.876 1.030 1.00 69.50 106 ARG A CA 1
ATOM 884 C C . ARG A 1 106 ? 27.596 1.709 0.984 1.00 69.50 106 ARG A C 1
ATOM 886 O O . ARG A 1 106 ? 27.308 0.601 1.445 1.00 69.50 106 ARG A O 1
ATOM 893 N N . LYS A 1 107 ? 28.758 1.921 0.363 1.00 71.38 107 LYS A N 1
ATOM 894 C CA . LYS A 1 107 ? 29.787 0.885 0.232 1.00 71.38 107 LYS A CA 1
ATOM 895 C C . LYS A 1 107 ? 30.276 0.470 1.624 1.00 71.38 107 LYS A C 1
ATOM 897 O O . LYS A 1 107 ? 30.743 1.306 2.387 1.00 71.38 107 LYS A O 1
ATOM 902 N N . GLY A 1 108 ? 30.165 -0.820 1.942 1.00 70.88 108 GLY A N 1
ATOM 903 C CA . GLY A 1 108 ? 30.522 -1.371 3.256 1.00 70.88 108 GLY A CA 1
ATOM 904 C C . GLY A 1 108 ? 29.406 -1.336 4.309 1.00 70.88 108 GLY A C 1
ATOM 905 O O . GLY A 1 108 ? 29.606 -1.872 5.393 1.00 70.88 108 GLY A O 1
ATOM 906 N N . GLU A 1 109 ? 28.233 -0.765 4.005 1.00 72.69 109 GLU A N 1
ATOM 907 C CA . GLU A 1 109 ? 27.085 -0.751 4.932 1.00 72.69 109 GLU A CA 1
ATOM 908 C C . GLU A 1 109 ? 26.233 -2.026 4.861 1.00 72.69 109 GLU A C 1
ATOM 910 O O . GLU A 1 109 ? 25.527 -2.345 5.813 1.00 72.69 109 GLU A O 1
ATOM 915 N N . ILE A 1 110 ? 26.288 -2.756 3.741 1.00 72.25 110 ILE A N 1
ATOM 916 C CA . ILE A 1 110 ? 25.612 -4.050 3.583 1.00 72.25 110 ILE A CA 1
ATOM 917 C C . ILE A 1 110 ? 26.587 -5.130 4.038 1.00 72.25 110 ILE A C 1
ATOM 919 O O . ILE A 1 110 ? 27.465 -5.545 3.281 1.00 72.25 110 ILE A O 1
ATOM 923 N N . VAL A 1 111 ? 26.448 -5.567 5.283 1.00 72.69 111 VAL A N 1
ATOM 924 C CA . VAL A 1 111 ? 27.300 -6.613 5.863 1.00 72.69 111 VAL A CA 1
ATOM 925 C C . VAL A 1 111 ? 26.585 -7.964 5.802 1.00 72.69 111 VAL A C 1
ATOM 927 O O . VAL A 1 111 ? 27.221 -9.016 5.752 1.00 72.69 111 VAL A O 1
ATOM 930 N N . TYR A 1 112 ? 25.251 -7.951 5.767 1.00 69.75 112 TYR A N 1
ATOM 931 C CA . TYR A 1 112 ? 24.424 -9.137 5.910 1.00 69.75 112 TYR A CA 1
ATOM 932 C C . TYR A 1 112 ? 23.285 -9.194 4.892 1.00 69.75 112 TYR A C 1
ATOM 934 O O . TYR A 1 112 ? 22.733 -8.180 4.481 1.00 69.75 112 TYR A O 1
ATOM 942 N N . TYR A 1 113 ? 22.865 -10.411 4.539 1.00 69.00 113 TYR A N 1
ATOM 943 C CA . TYR A 1 113 ? 21.771 -10.645 3.586 1.00 69.00 113 TYR A CA 1
ATOM 944 C C . TYR A 1 113 ? 20.413 -10.081 4.044 1.00 69.00 113 TYR A C 1
ATOM 946 O O . TYR A 1 113 ? 19.532 -9.856 3.220 1.00 69.00 113 TYR A O 1
ATOM 954 N N . ALA A 1 114 ? 20.234 -9.887 5.355 1.00 71.00 114 ALA A N 1
ATOM 955 C CA . ALA A 1 114 ? 19.030 -9.307 5.947 1.00 71.00 114 ALA A CA 1
ATOM 956 C C . ALA A 1 114 ? 19.072 -7.770 6.005 1.00 71.00 114 ALA A C 1
ATOM 958 O O . ALA A 1 114 ? 18.071 -7.147 6.366 1.00 71.00 114 ALA A O 1
ATOM 959 N N . ASP A 1 115 ? 20.213 -7.157 5.676 1.00 74.62 115 ASP A N 1
ATOM 960 C CA . ASP A 1 115 ? 20.327 -5.706 5.643 1.00 74.62 115 ASP A CA 1
ATOM 961 C C . ASP A 1 115 ? 19.492 -5.142 4.493 1.00 74.62 115 ASP A C 1
ATOM 963 O O . ASP A 1 115 ? 19.274 -5.770 3.450 1.00 74.62 115 ASP A O 1
ATOM 967 N N . LYS A 1 116 ? 19.005 -3.915 4.680 1.00 76.69 116 LYS A N 1
ATOM 968 C CA . LYS A 1 116 ? 18.190 -3.249 3.669 1.00 76.69 116 LYS A CA 1
ATOM 969 C C . LYS A 1 116 ? 19.016 -3.041 2.400 1.00 76.69 116 LYS A C 1
ATOM 971 O O . LYS A 1 116 ? 19.940 -2.231 2.391 1.00 76.69 116 LYS A O 1
ATOM 976 N N . ASN A 1 117 ? 18.621 -3.694 1.310 1.00 80.69 117 ASN A N 1
ATOM 977 C CA . ASN A 1 117 ? 19.247 -3.467 0.013 1.00 80.69 117 ASN A CA 1
ATOM 978 C C . ASN A 1 117 ? 18.973 -2.017 -0.457 1.00 80.69 117 ASN A C 1
ATOM 980 O O . ASN A 1 117 ? 17.804 -1.652 -0.632 1.00 80.69 117 ASN A O 1
ATOM 984 N N . PRO A 1 118 ? 20.008 -1.179 -0.680 1.00 82.75 118 PRO A N 1
ATOM 985 C CA . PRO A 1 118 ? 19.839 0.212 -1.103 1.00 82.75 118 PRO A CA 1
ATOM 986 C C . PRO A 1 118 ? 19.121 0.351 -2.446 1.00 82.75 118 PRO A C 1
ATOM 988 O O . PRO A 1 118 ? 18.452 1.354 -2.676 1.00 82.75 118 PRO A O 1
ATOM 991 N N . PHE A 1 119 ? 19.177 -0.679 -3.292 1.00 83.62 119 PHE A N 1
ATOM 992 C CA . PHE A 1 119 ? 18.434 -0.736 -4.547 1.00 83.62 119 PHE A CA 1
ATOM 993 C C . PHE A 1 119 ? 16.922 -0.513 -4.361 1.00 83.62 119 PHE A C 1
ATOM 995 O O . PHE A 1 119 ? 16.285 0.104 -5.207 1.00 83.62 119 PHE A O 1
ATOM 1002 N N . PHE A 1 120 ? 16.334 -0.934 -3.233 1.00 84.75 120 PHE A N 1
ATOM 1003 C CA . PHE A 1 120 ? 14.905 -0.712 -2.960 1.00 84.75 120 PHE A CA 1
ATOM 1004 C C . PHE A 1 120 ? 14.548 0.754 -2.664 1.00 84.75 120 PHE A C 1
ATOM 1006 O O . PHE A 1 120 ? 13.373 1.124 -2.684 1.00 84.75 120 PHE A O 1
ATOM 1013 N N . ASP A 1 121 ? 15.539 1.599 -2.384 1.00 88.44 121 ASP A N 1
ATOM 1014 C CA . ASP A 1 121 ? 15.377 3.040 -2.175 1.00 88.44 121 ASP A CA 1
ATOM 1015 C C . ASP A 1 121 ? 15.752 3.847 -3.430 1.00 88.44 121 ASP A C 1
ATOM 1017 O O . ASP A 1 1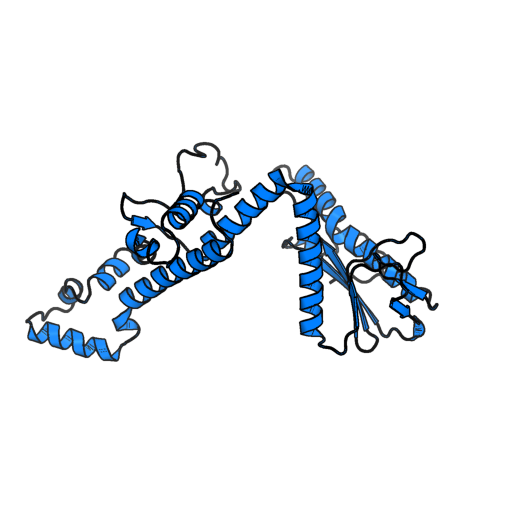21 ? 15.205 4.931 -3.663 1.00 88.44 121 ASP A O 1
ATOM 1021 N N . THR A 1 122 ? 16.694 3.340 -4.222 1.00 92.06 122 THR A N 1
ATOM 1022 C CA . THR A 1 122 ? 17.224 3.973 -5.433 1.00 92.06 122 THR A CA 1
ATOM 1023 C C . THR A 1 122 ? 17.348 2.940 -6.564 1.00 92.06 122 THR A C 1
ATOM 1025 O O . THR A 1 122 ? 18.428 2.407 -6.802 1.00 92.06 122 THR A O 1
ATOM 1028 N N . PRO A 1 123 ? 16.245 2.607 -7.257 1.00 92.81 123 PRO A N 1
ATOM 1029 C CA . PRO A 1 123 ? 16.182 1.462 -8.165 1.00 92.81 123 PRO A CA 1
ATOM 1030 C C . PRO A 1 123 ? 16.610 1.782 -9.606 1.00 92.81 123 PRO A C 1
ATOM 1032 O O . PRO A 1 123 ? 16.657 0.875 -10.436 1.00 92.81 123 PRO A O 1
ATOM 1035 N N . LEU A 1 124 ? 16.873 3.051 -9.946 1.00 94.31 124 LEU A N 1
ATOM 1036 C CA . LEU A 1 124 ? 17.340 3.420 -11.286 1.00 94.31 124 LEU A CA 1
ATOM 1037 C C . LEU A 1 124 ? 18.855 3.283 -11.364 1.00 94.31 124 LEU A C 1
ATOM 1039 O O . LEU A 1 124 ? 19.568 3.976 -10.649 1.00 94.31 124 LEU A O 1
ATOM 1043 N N . ILE A 1 125 ? 19.363 2.444 -12.260 1.00 93.12 125 ILE A N 1
ATOM 1044 C CA . ILE A 1 125 ? 20.810 2.294 -12.449 1.00 93.12 125 ILE A CA 1
ATOM 1045 C C . ILE A 1 125 ? 21.200 3.006 -13.739 1.00 93.12 125 ILE A C 1
ATOM 1047 O O . ILE A 1 125 ? 20.693 2.676 -14.808 1.00 93.12 125 ILE A O 1
ATOM 1051 N N . GLN A 1 126 ? 22.089 3.989 -13.643 1.00 94.56 126 GLN A N 1
ATOM 1052 C CA . GLN A 1 126 ? 22.660 4.628 -14.823 1.00 94.56 126 GLN A CA 1
ATOM 1053 C C . GLN A 1 126 ? 23.701 3.691 -15.445 1.00 94.56 126 GLN A C 1
ATOM 1055 O O . GLN A 1 126 ? 24.645 3.293 -14.769 1.00 94.56 126 GLN A O 1
ATOM 1060 N N . LEU A 1 127 ? 23.520 3.324 -16.715 1.00 93.94 127 LEU A N 1
ATOM 1061 C CA . LEU A 1 127 ? 24.453 2.449 -17.436 1.00 93.94 127 LEU A CA 1
ATOM 1062 C C . LEU A 1 127 ? 25.526 3.260 -18.166 1.00 93.94 127 LEU A C 1
ATOM 1064 O O . LEU A 1 127 ? 26.685 2.860 -18.215 1.00 93.94 127 LEU A O 1
ATOM 1068 N N . ASN A 1 128 ? 25.135 4.404 -18.729 1.00 93.75 128 ASN A N 1
ATOM 1069 C CA . ASN A 1 128 ? 26.015 5.366 -19.388 1.00 93.75 128 ASN A CA 1
ATOM 1070 C C . ASN A 1 128 ? 25.350 6.760 -19.414 1.00 93.75 128 ASN A C 1
ATOM 1072 O O . ASN A 1 128 ? 24.379 7.012 -18.697 1.00 93.75 128 ASN A O 1
ATOM 1076 N N . ALA A 1 129 ? 25.887 7.697 -20.200 1.00 92.38 129 ALA A N 1
ATOM 1077 C CA . ALA A 1 129 ? 25.363 9.063 -20.288 1.00 92.38 129 ALA A CA 1
ATOM 1078 C C . ALA A 1 129 ? 23.911 9.135 -20.801 1.00 92.38 129 ALA A C 1
ATOM 1080 O O . ALA A 1 129 ? 23.189 10.072 -20.457 1.00 92.38 129 ALA A O 1
ATOM 1081 N N . GLU A 1 130 ? 23.479 8.152 -21.592 1.00 95.56 130 GLU A N 1
ATOM 1082 C CA . GLU A 1 130 ? 22.192 8.166 -22.284 1.00 95.56 130 GLU A CA 1
ATOM 1083 C C . GLU A 1 130 ? 21.217 7.099 -21.788 1.00 95.56 130 GLU A C 1
ATOM 1085 O O . GLU A 1 130 ? 20.018 7.244 -21.997 1.00 95.56 130 GLU A O 1
ATOM 1090 N N . GLU A 1 131 ? 21.685 6.045 -21.123 1.00 95.88 131 GLU A N 1
ATOM 1091 C CA . GLU A 1 131 ? 20.867 4.878 -20.798 1.00 95.88 131 GLU A CA 1
ATOM 1092 C C . GLU A 1 131 ? 20.735 4.627 -19.297 1.00 95.88 131 GLU A C 1
ATOM 1094 O O . GLU A 1 131 ? 21.701 4.667 -18.527 1.00 95.88 131 GLU A O 1
ATOM 1099 N N . PHE A 1 132 ? 19.512 4.273 -18.907 1.00 96.19 132 PHE A N 1
ATOM 1100 C CA . PHE A 1 132 ? 19.163 3.829 -17.567 1.00 96.19 132 PHE A CA 1
ATOM 1101 C C . PHE A 1 132 ? 18.543 2.438 -17.611 1.00 96.19 132 PHE A C 1
ATOM 1103 O O . PHE A 1 132 ? 17.660 2.155 -18.418 1.00 96.19 132 PHE A O 1
ATOM 1110 N N . LEU A 1 133 ? 18.944 1.588 -16.674 1.00 94.44 133 LEU A N 1
ATOM 1111 C CA . LEU A 1 133 ? 18.223 0.374 -16.339 1.00 94.44 133 LEU A CA 1
ATOM 1112 C C . LEU A 1 133 ? 17.069 0.733 -15.393 1.00 94.44 133 LEU A C 1
ATOM 1114 O O . LEU A 1 133 ? 17.260 1.039 -14.214 1.00 94.44 133 LEU A O 1
ATOM 1118 N N . CYS A 1 134 ? 15.858 0.703 -15.938 1.00 92.19 134 CYS A N 1
ATOM 1119 C CA . CYS A 1 134 ? 14.592 0.904 -15.251 1.00 92.19 134 CYS A CA 1
ATOM 1120 C C . CYS A 1 134 ? 13.960 -0.456 -14.944 1.00 92.19 134 CYS A C 1
ATOM 1122 O O . CYS A 1 134 ? 13.215 -1.007 -15.755 1.00 92.19 134 CYS A O 1
ATOM 1124 N N . HIS A 1 135 ? 14.280 -1.018 -13.778 1.00 80.75 135 HIS A N 1
ATOM 1125 C CA . HIS A 1 135 ? 13.733 -2.310 -13.364 1.00 80.75 135 HIS A CA 1
ATOM 1126 C C . HIS A 1 135 ? 12.216 -2.238 -13.074 1.00 80.75 135 HIS A C 1
ATOM 1128 O O . HIS A 1 135 ? 11.569 -1.215 -13.304 1.00 80.75 135 HIS A O 1
ATOM 1134 N N . GLN A 1 136 ? 11.632 -3.336 -12.579 1.00 79.62 136 GLN A N 1
ATOM 1135 C CA . GLN A 1 136 ? 10.193 -3.468 -12.325 1.00 79.62 136 GLN A CA 1
ATOM 1136 C C . GLN A 1 136 ? 9.569 -2.205 -11.707 1.00 79.62 136 GLN A C 1
ATOM 1138 O O . GLN A 1 136 ? 9.989 -1.742 -10.645 1.00 79.62 136 GLN A O 1
ATOM 1143 N N . TYR A 1 137 ? 8.508 -1.698 -12.348 1.00 83.38 137 TYR A N 1
ATOM 1144 C CA . TYR A 1 137 ? 7.838 -0.441 -11.982 1.00 83.38 137 TYR A CA 1
ATOM 1145 C C . TYR A 1 137 ? 7.397 -0.382 -10.509 1.00 83.38 137 TYR A C 1
ATOM 1147 O O . TYR A 1 137 ? 7.298 0.700 -9.930 1.00 83.38 137 TYR A O 1
ATOM 1155 N N . LYS A 1 138 ? 7.140 -1.547 -9.899 1.00 87.12 138 LYS A N 1
ATOM 1156 C CA . LYS A 1 138 ? 6.800 -1.692 -8.483 1.00 87.12 138 LYS A CA 1
ATOM 1157 C C . LYS A 1 138 ? 7.866 -1.064 -7.582 1.00 87.12 138 LYS A C 1
ATOM 1159 O O . LYS A 1 138 ? 7.508 -0.313 -6.679 1.00 87.12 138 LYS A O 1
ATOM 1164 N N . PHE A 1 139 ? 9.148 -1.296 -7.869 1.00 89.56 139 PHE A N 1
ATOM 1165 C CA . PHE A 1 139 ? 10.233 -0.744 -7.060 1.00 89.56 139 PHE A CA 1
ATOM 1166 C C . PHE A 1 139 ? 10.286 0.779 -7.142 1.00 89.56 139 PHE A C 1
ATOM 1168 O O . PHE A 1 139 ? 10.504 1.412 -6.122 1.00 89.56 139 PHE A O 1
ATOM 1175 N N . LEU A 1 140 ? 9.984 1.389 -8.295 1.00 92.50 140 LEU A N 1
ATOM 1176 C CA . LEU A 1 140 ? 9.928 2.855 -8.415 1.00 92.50 140 LEU A CA 1
ATOM 1177 C C . LEU A 1 140 ? 8.900 3.454 -7.446 1.00 92.50 140 LEU A C 1
ATOM 1179 O O . LEU A 1 140 ? 9.205 4.386 -6.702 1.00 92.50 140 LEU A O 1
ATOM 1183 N N . ILE A 1 141 ? 7.691 2.887 -7.432 1.00 91.50 141 ILE A N 1
ATOM 1184 C CA . ILE A 1 141 ? 6.595 3.344 -6.570 1.00 91.50 141 ILE A CA 1
ATOM 1185 C C . ILE A 1 141 ? 6.958 3.144 -5.095 1.00 91.50 141 ILE A C 1
ATOM 1187 O O . ILE A 1 141 ? 6.790 4.060 -4.287 1.00 91.50 141 ILE A O 1
ATOM 1191 N N . GLU A 1 142 ? 7.482 1.966 -4.747 1.00 91.56 142 GLU A N 1
ATOM 1192 C CA . GLU A 1 142 ? 7.907 1.651 -3.383 1.00 91.56 142 GLU A CA 1
ATOM 1193 C C . GLU A 1 142 ? 9.034 2.575 -2.911 1.00 91.56 142 GLU A C 1
ATOM 1195 O O . GLU A 1 142 ? 8.968 3.082 -1.794 1.00 91.56 142 GLU A O 1
ATOM 1200 N N . SER A 1 143 ? 10.022 2.876 -3.756 1.00 93.25 143 SER A N 1
ATOM 1201 C CA . SER A 1 143 ? 11.119 3.791 -3.430 1.00 93.25 143 SER A CA 1
ATOM 1202 C C . SER A 1 143 ? 10.631 5.208 -3.145 1.00 93.25 143 SER A C 1
ATOM 1204 O O . SER A 1 143 ? 11.063 5.815 -2.159 1.00 93.25 143 SER A O 1
ATOM 1206 N N . PHE A 1 144 ? 9.702 5.735 -3.952 1.00 94.50 144 PHE A N 1
ATOM 1207 C CA . PHE A 1 144 ? 9.078 7.029 -3.667 1.00 94.50 144 PHE A CA 1
ATOM 1208 C C . PHE A 1 144 ? 8.336 7.007 -2.337 1.00 94.50 144 PHE A C 1
ATOM 1210 O O . PHE A 1 144 ? 8.586 7.869 -1.494 1.00 94.50 144 PHE A O 1
ATOM 1217 N N . TYR A 1 145 ? 7.467 6.014 -2.127 1.00 90.94 145 TYR A N 1
ATOM 1218 C CA . TYR A 1 145 ? 6.720 5.879 -0.880 1.00 90.94 145 TYR A CA 1
ATOM 1219 C C . TYR A 1 145 ? 7.662 5.806 0.327 1.00 90.94 145 TYR A C 1
ATOM 1221 O O . TYR A 1 145 ? 7.568 6.636 1.229 1.00 90.94 145 TYR A O 1
ATOM 1229 N N . ASN A 1 146 ? 8.616 4.875 0.317 1.00 89.81 146 ASN A N 1
ATOM 1230 C CA . ASN A 1 146 ? 9.509 4.600 1.438 1.00 89.81 146 ASN A CA 1
ATOM 1231 C C . ASN A 1 146 ? 10.351 5.815 1.811 1.00 89.81 146 ASN A C 1
ATOM 1233 O O . ASN A 1 146 ? 10.501 6.128 2.994 1.00 89.81 146 ASN A O 1
ATOM 1237 N N . ARG A 1 147 ? 10.896 6.523 0.822 1.00 92.62 147 ARG A N 1
ATOM 1238 C CA . ARG A 1 147 ? 11.786 7.656 1.080 1.00 92.62 147 ARG A CA 1
ATOM 1239 C C . ARG A 1 147 ? 11.041 8.922 1.439 1.00 92.62 147 ARG A C 1
ATOM 1241 O O . ARG A 1 147 ? 11.470 9.606 2.360 1.00 92.62 147 ARG A O 1
ATOM 1248 N N . ILE A 1 148 ? 9.912 9.208 0.790 1.00 92.62 148 ILE A N 1
ATOM 1249 C CA . ILE A 1 148 ? 9.056 10.325 1.203 1.00 92.62 148 ILE A CA 1
ATOM 1250 C C . ILE A 1 148 ? 8.548 10.077 2.628 1.00 92.62 148 ILE A C 1
ATOM 1252 O O . ILE A 1 148 ? 8.662 10.971 3.461 1.00 92.62 148 ILE A O 1
ATOM 1256 N N . ASN A 1 149 ? 8.071 8.864 2.936 1.00 90.12 149 ASN A N 1
ATOM 1257 C CA . ASN A 1 149 ? 7.666 8.465 4.287 1.00 90.12 149 ASN A CA 1
ATOM 1258 C C . ASN A 1 149 ? 8.813 8.660 5.286 1.00 90.12 149 ASN A C 1
ATOM 1260 O O . ASN A 1 149 ? 8.641 9.360 6.275 1.00 90.12 149 ASN A O 1
ATOM 1264 N N . THR A 1 150 ? 10.004 8.128 4.993 1.00 89.62 150 THR A N 1
ATOM 1265 C CA . THR A 1 150 ? 11.189 8.261 5.860 1.00 89.62 150 THR A CA 1
ATOM 1266 C C . THR A 1 150 ? 11.519 9.723 6.155 1.00 89.62 150 THR A C 1
ATOM 1268 O O . THR A 1 150 ? 11.752 10.096 7.303 1.00 89.62 150 THR A O 1
ATOM 1271 N N . GLU A 1 151 ? 11.524 10.570 5.132 1.00 91.75 151 GLU A N 1
ATOM 1272 C CA . GLU A 1 151 ? 11.872 11.977 5.284 1.00 91.75 151 GLU A CA 1
ATOM 1273 C C . GLU A 1 151 ? 10.787 12.781 6.008 1.00 91.75 151 GLU A C 1
ATOM 1275 O O . GLU A 1 151 ? 11.105 13.636 6.837 1.00 91.75 151 GLU A O 1
ATOM 1280 N N . LEU A 1 152 ? 9.505 12.487 5.780 1.00 91.38 152 LEU A N 1
ATOM 1281 C CA . LEU A 1 152 ? 8.407 13.107 6.525 1.00 91.38 152 LEU A CA 1
ATOM 1282 C C . LEU A 1 152 ? 8.379 12.650 7.988 1.00 91.38 152 LEU A C 1
ATOM 1284 O O . LEU A 1 152 ? 8.194 13.482 8.876 1.00 91.38 152 LEU A O 1
ATOM 1288 N N . SER A 1 153 ? 8.652 11.372 8.258 1.00 89.25 153 SER A N 1
ATOM 1289 C CA . SER A 1 153 ? 8.792 10.835 9.616 1.00 89.25 153 SER A CA 1
ATOM 1290 C C . SER A 1 153 ? 9.943 11.477 10.393 1.00 89.25 153 SER A C 1
ATOM 1292 O O . SER A 1 153 ? 9.874 11.541 11.617 1.00 89.25 153 SER A O 1
ATOM 1294 N N . LYS A 1 154 ? 10.982 11.977 9.711 1.00 90.56 154 LYS A N 1
ATOM 1295 C CA . LYS A 1 154 ? 12.077 12.736 10.336 1.00 90.56 154 LYS A CA 1
ATOM 1296 C C . LYS A 1 154 ? 11.739 14.217 10.496 1.00 90.56 154 LYS A C 1
ATOM 1298 O O . LYS A 1 154 ? 11.862 14.769 11.581 1.00 90.56 154 LYS A O 1
ATOM 1303 N N . THR A 1 155 ? 11.320 14.872 9.415 1.00 92.38 155 THR A N 1
ATOM 1304 C CA . THR A 1 155 ? 11.206 16.341 9.351 1.00 92.38 155 THR A CA 1
ATOM 1305 C C . THR A 1 155 ? 9.883 16.887 9.881 1.00 92.38 155 THR A C 1
ATOM 1307 O O . THR A 1 155 ? 9.796 18.063 10.238 1.00 92.38 155 THR A O 1
ATOM 1310 N N . LYS A 1 156 ? 8.831 16.061 9.904 1.00 89.94 156 LYS A N 1
ATOM 1311 C CA . LYS A 1 156 ? 7.461 16.423 10.295 1.00 89.94 156 LYS A CA 1
ATOM 1312 C C . LYS A 1 156 ? 6.813 15.330 11.152 1.00 89.94 156 LYS A C 1
ATOM 1314 O O . LYS A 1 156 ? 5.609 15.130 11.044 1.00 89.94 156 LYS A O 1
ATOM 1319 N N . LYS A 1 157 ? 7.603 14.652 11.997 1.00 90.75 157 LYS A N 1
ATOM 1320 C CA . LYS A 1 157 ? 7.226 13.440 12.747 1.00 90.75 157 LYS A CA 1
ATOM 1321 C C . LYS A 1 157 ? 5.798 13.465 13.297 1.00 90.75 157 LYS A C 1
ATOM 1323 O O . LYS A 1 157 ? 4.986 12.664 12.864 1.00 90.75 157 LYS A O 1
ATOM 1328 N N . GLU A 1 158 ? 5.481 14.394 14.198 1.00 91.19 158 GLU A N 1
ATOM 1329 C CA . GLU A 1 158 ? 4.177 14.437 14.881 1.00 91.19 158 GLU A CA 1
ATOM 1330 C C . GLU A 1 158 ? 3.014 14.632 13.905 1.00 91.19 158 GLU A C 1
ATOM 1332 O O . GLU A 1 158 ? 2.125 13.788 13.817 1.00 91.19 158 GLU A O 1
ATOM 1337 N N . LYS A 1 159 ? 3.064 15.703 13.102 1.00 92.50 159 LYS A N 1
ATOM 1338 C CA . LYS A 1 159 ? 2.021 16.023 12.118 1.00 92.50 159 LYS A CA 1
ATOM 1339 C C . LYS A 1 159 ? 1.852 14.914 11.078 1.00 92.50 159 LYS A C 1
ATOM 1341 O O . LYS A 1 159 ? 0.736 14.638 10.648 1.00 92.50 159 LYS A O 1
ATOM 1346 N N . TYR A 1 160 ? 2.953 14.301 10.647 1.00 91.38 160 TYR A N 1
ATOM 1347 C CA . TYR A 1 160 ? 2.927 13.217 9.675 1.00 91.38 160 TYR A CA 1
ATOM 1348 C C . TYR A 1 160 ? 2.327 11.942 10.267 1.00 91.38 160 TYR A C 1
ATOM 1350 O O . TYR A 1 160 ? 1.458 11.355 9.632 1.00 91.38 160 TYR A O 1
ATOM 1358 N N . THR A 1 161 ? 2.726 11.550 11.480 1.00 88.12 161 THR A N 1
ATOM 1359 C CA . THR A 1 161 ? 2.161 10.387 12.178 1.00 88.12 161 THR A CA 1
ATOM 1360 C C . THR A 1 161 ? 0.663 10.562 12.416 1.00 88.12 161 THR A C 1
ATOM 1362 O O . THR A 1 161 ? -0.106 9.688 12.036 1.00 88.12 161 THR A O 1
ATOM 1365 N N . GLN A 1 162 ? 0.229 11.714 12.940 1.00 89.81 162 GLN A N 1
ATOM 1366 C CA . GLN A 1 162 ? -1.196 12.010 13.144 1.00 89.81 162 GLN A CA 1
ATOM 1367 C C . GLN A 1 162 ? -1.989 11.916 11.836 1.00 89.81 162 GLN A C 1
ATOM 1369 O O . GLN A 1 162 ? -3.028 11.264 11.769 1.00 89.81 162 GLN A O 1
ATOM 1374 N N . PHE A 1 163 ? -1.477 12.532 10.766 1.00 91.56 163 PHE A N 1
ATOM 1375 C CA . PHE A 1 163 ? -2.139 12.487 9.466 1.00 91.56 163 PHE A CA 1
ATOM 1376 C C . PHE A 1 163 ? -2.168 11.070 8.879 1.00 91.56 163 PHE A C 1
ATOM 1378 O O . PHE A 1 163 ? -3.158 10.688 8.261 1.00 91.56 163 PHE A O 1
ATOM 1385 N N . LYS A 1 164 ? -1.100 10.285 9.060 1.00 89.88 164 LYS A N 1
ATOM 1386 C CA . LYS A 1 164 ? -1.022 8.903 8.577 1.00 89.88 164 LYS A CA 1
ATOM 1387 C C . LYS A 1 164 ? -2.050 8.009 9.276 1.00 89.88 164 LYS A C 1
ATOM 1389 O O . LYS A 1 164 ? -2.768 7.308 8.569 1.00 89.88 164 LYS A O 1
ATOM 1394 N N . ASN A 1 165 ? -2.167 8.100 10.602 1.00 89.81 165 ASN A N 1
ATOM 1395 C CA . ASN A 1 165 ? -3.148 7.344 11.391 1.00 89.81 165 ASN A CA 1
ATOM 1396 C C . ASN A 1 165 ? -4.579 7.675 10.952 1.00 89.81 165 ASN A C 1
ATOM 1398 O O . ASN A 1 165 ? -5.294 6.800 10.469 1.00 89.81 165 ASN A O 1
ATOM 1402 N N . MET A 1 166 ? -4.917 8.968 10.918 1.00 91.81 166 MET A N 1
ATOM 1403 C CA . MET A 1 166 ? -6.221 9.446 10.447 1.00 91.81 166 MET A CA 1
ATOM 1404 C C . MET A 1 166 ? -6.548 8.953 9.024 1.00 91.81 166 MET A C 1
ATOM 1406 O O . MET A 1 166 ? -7.685 8.606 8.703 1.00 91.81 166 MET A O 1
ATOM 1410 N N . MET A 1 167 ? -5.562 8.930 8.119 1.00 93.31 167 MET A N 1
ATOM 1411 C CA . MET A 1 167 ? -5.775 8.441 6.753 1.00 93.31 167 MET A CA 1
ATOM 1412 C C . MET A 1 167 ? -5.948 6.919 6.682 1.00 93.31 167 MET A C 1
ATOM 1414 O O . MET A 1 167 ? -6.647 6.442 5.781 1.00 93.31 167 MET A O 1
ATOM 1418 N N . LEU A 1 168 ? -5.335 6.163 7.596 1.00 92.56 168 LEU A N 1
ATOM 1419 C CA . LEU A 1 168 ? -5.508 4.717 7.713 1.00 92.56 168 LEU A CA 1
ATOM 1420 C C . LEU A 1 168 ? -6.912 4.376 8.231 1.00 92.56 168 LEU A C 1
ATOM 1422 O O . LEU A 1 168 ? -7.605 3.588 7.587 1.00 92.56 168 LEU A O 1
ATOM 1426 N N . GLU A 1 169 ? -7.373 5.046 9.287 1.00 94.19 169 GLU A N 1
ATOM 1427 C CA . GLU A 1 169 ? -8.741 4.934 9.820 1.00 94.19 169 GLU A CA 1
ATOM 1428 C C . GLU A 1 169 ? -9.785 5.284 8.751 1.00 94.19 169 GLU A C 1
ATOM 1430 O O . GLU A 1 169 ? -10.681 4.496 8.442 1.00 94.19 169 GLU A O 1
ATOM 1435 N N . LYS A 1 170 ? -9.604 6.415 8.056 1.00 95.38 170 LYS A N 1
ATOM 1436 C CA . LYS A 1 170 ? -10.487 6.822 6.952 1.00 95.38 170 LYS A CA 1
ATOM 1437 C C . LYS A 1 170 ? -10.522 5.790 5.822 1.00 95.38 170 LYS A C 1
ATOM 1439 O O . LYS A 1 170 ? -11.552 5.608 5.165 1.00 95.38 170 LYS A O 1
ATOM 1444 N N . LYS A 1 171 ? -9.395 5.126 5.544 1.00 95.81 171 LYS A N 1
ATOM 1445 C CA . LYS A 1 171 ? -9.326 4.057 4.540 1.00 95.81 171 LYS A CA 1
ATOM 1446 C C . LYS A 1 171 ? -10.078 2.811 5.011 1.00 95.81 171 LYS A C 1
ATOM 1448 O O . LYS A 1 171 ? -10.794 2.236 4.190 1.00 95.81 171 LYS A O 1
ATOM 1453 N N . ALA A 1 172 ? -9.956 2.433 6.283 1.00 96.06 172 ALA A N 1
ATOM 1454 C CA . ALA A 1 172 ? -10.726 1.346 6.884 1.00 96.06 172 ALA A CA 1
ATOM 1455 C C . ALA A 1 172 ? -12.234 1.630 6.799 1.00 96.06 172 ALA A C 1
ATOM 1457 O O . ALA A 1 172 ? -12.975 0.842 6.211 1.00 96.06 172 ALA A O 1
ATOM 1458 N N . ALA A 1 173 ? -12.678 2.814 7.228 1.00 96.94 173 ALA A N 1
ATOM 1459 C CA . ALA A 1 173 ? -14.079 3.223 7.133 1.00 96.94 173 ALA A CA 1
ATOM 1460 C C . ALA A 1 173 ? -14.601 3.197 5.686 1.00 96.94 173 ALA A C 1
ATOM 1462 O O . ALA A 1 173 ? -15.705 2.721 5.418 1.00 96.94 173 ALA A O 1
ATOM 1463 N N . LYS A 1 174 ? -13.793 3.647 4.713 1.00 97.38 174 LYS A N 1
ATOM 1464 C CA . LYS A 1 174 ? -14.148 3.575 3.286 1.00 97.38 174 LYS A CA 1
ATOM 1465 C C . LYS A 1 174 ? -14.271 2.133 2.783 1.00 97.38 174 LYS A C 1
ATOM 1467 O O . LYS A 1 174 ? -15.129 1.870 1.940 1.00 97.38 174 LYS A O 1
ATOM 1472 N N . LEU A 1 175 ? -13.419 1.221 3.253 1.00 96.81 175 LEU A N 1
ATOM 1473 C CA . LEU A 1 175 ? -13.479 -0.196 2.892 1.00 96.81 175 LEU A CA 1
ATOM 1474 C C . LEU A 1 175 ? -14.787 -0.820 3.388 1.00 96.81 175 LEU A C 1
ATOM 1476 O O . LEU A 1 175 ? -15.518 -1.392 2.582 1.00 96.81 175 LEU A O 1
ATOM 1480 N N . PHE A 1 176 ? -15.125 -0.624 4.662 1.00 97.12 176 PHE A N 1
ATOM 1481 C CA . PHE A 1 176 ? -16.378 -1.126 5.226 1.00 97.12 176 PHE A CA 1
A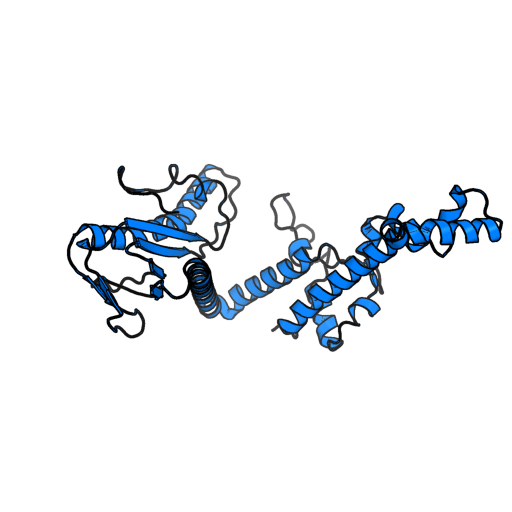TOM 1482 C C . PHE A 1 176 ? -17.610 -0.474 4.600 1.00 97.12 176 PHE A C 1
ATOM 1484 O O . PHE A 1 176 ? -18.571 -1.166 4.281 1.00 97.12 176 PHE A O 1
ATOM 1491 N N . ARG A 1 177 ? -17.560 0.830 4.297 1.00 97.44 177 ARG A N 1
ATOM 1492 C CA . ARG A 1 177 ? -18.624 1.506 3.539 1.00 97.44 177 ARG A CA 1
ATOM 1493 C C . ARG A 1 177 ? -18.831 0.892 2.154 1.00 97.44 177 ARG A C 1
ATOM 1495 O O . ARG A 1 177 ? -19.961 0.820 1.685 1.00 97.44 177 ARG A O 1
ATOM 1502 N N . LYS A 1 178 ? -17.754 0.475 1.481 1.00 97.69 178 LYS A N 1
ATOM 1503 C CA . LYS A 1 178 ? -17.841 -0.214 0.186 1.00 97.69 178 LYS A CA 1
ATOM 1504 C C . LYS A 1 178 ? -18.433 -1.619 0.335 1.00 97.69 178 LYS A C 1
ATOM 1506 O O . LYS A 1 178 ? -19.158 -2.039 -0.558 1.00 97.69 178 LYS A O 1
ATOM 1511 N N . LEU A 1 179 ? -18.108 -2.319 1.421 1.00 96.81 179 LEU A N 1
ATOM 1512 C CA . LEU A 1 179 ? -18.578 -3.677 1.688 1.00 96.81 179 LEU A CA 1
ATOM 1513 C C . LEU A 1 179 ? -20.071 -3.714 2.045 1.00 96.81 179 LEU A C 1
ATOM 1515 O O . LEU A 1 179 ? -20.820 -4.446 1.413 1.00 96.81 179 LEU A O 1
ATOM 1519 N N . PHE A 1 180 ? -20.501 -2.900 3.011 1.00 96.44 180 PHE A N 1
ATOM 1520 C CA . PHE A 1 180 ? -21.867 -2.930 3.550 1.00 96.44 180 PHE A CA 1
ATOM 1521 C C . PHE A 1 180 ? -22.833 -1.926 2.899 1.00 96.44 180 PHE A C 1
ATOM 1523 O O . PHE A 1 180 ? -24.028 -1.918 3.182 1.00 96.44 180 PHE A O 1
ATOM 1530 N N . GLY A 1 181 ? -22.340 -1.044 2.028 1.00 95.62 181 GLY A N 1
ATOM 1531 C CA . GLY A 1 181 ? -23.177 -0.065 1.339 1.00 95.62 181 GLY A CA 1
ATOM 1532 C C . GLY A 1 181 ? -23.713 1.039 2.257 1.00 95.62 181 GLY A C 1
ATOM 1533 O O . GLY A 1 181 ? -23.098 1.408 3.260 1.00 95.62 181 GLY A O 1
ATOM 1534 N N . LYS A 1 182 ? -24.834 1.657 1.866 1.00 96.00 182 LYS A N 1
ATOM 1535 C CA . LYS A 1 182 ? -25.415 2.813 2.578 1.00 96.00 182 LYS A CA 1
ATOM 1536 C C . LYS A 1 182 ? -26.196 2.425 3.835 1.00 96.00 182 LYS A C 1
ATOM 1538 O O . LYS A 1 182 ? -26.264 3.246 4.740 1.00 96.00 182 LYS A O 1
ATOM 1543 N N . GLU A 1 183 ? -26.691 1.193 3.894 1.00 95.56 183 GLU A N 1
ATOM 1544 C CA . GLU A 1 183 ? -27.531 0.688 4.988 1.00 95.56 183 GLU A CA 1
ATOM 1545 C C . GLU A 1 183 ? -26.771 0.540 6.312 1.00 95.56 183 GLU A C 1
ATOM 1547 O O . GLU A 1 183 ? -27.359 0.654 7.382 1.00 95.56 183 GLU A O 1
ATOM 1552 N N . ALA A 1 184 ? -25.451 0.333 6.264 1.00 97.44 184 ALA A N 1
ATOM 1553 C CA . ALA A 1 184 ? -24.648 0.302 7.478 1.00 97.44 184 ALA A CA 1
ATOM 1554 C C . ALA A 1 184 ? -24.478 1.695 8.097 1.00 97.44 184 ALA A C 1
ATOM 1556 O O . ALA A 1 184 ? -24.087 2.666 7.428 1.00 97.44 184 ALA A O 1
ATOM 1557 N N . LEU A 1 185 ? -24.653 1.776 9.412 1.00 97.88 185 LEU A N 1
ATOM 1558 C CA . LEU A 1 185 ? -24.186 2.909 10.197 1.00 97.88 185 LEU A CA 1
ATOM 1559 C C . LEU A 1 185 ? -22.692 2.723 10.475 1.00 97.88 185 LEU A C 1
ATOM 1561 O O . LEU A 1 185 ? -22.264 1.654 10.895 1.00 97.88 185 LEU A O 1
ATOM 1565 N N . ILE A 1 186 ? -21.889 3.752 10.203 1.00 97.88 186 ILE A N 1
ATOM 1566 C CA . ILE A 1 186 ? -20.436 3.715 10.403 1.00 97.88 186 ILE A CA 1
ATOM 1567 C C . ILE A 1 186 ? -20.049 4.917 11.253 1.00 97.88 186 ILE A C 1
ATOM 1569 O O . ILE A 1 186 ? -20.126 6.051 10.774 1.00 97.88 186 ILE A O 1
ATOM 1573 N N . LEU A 1 187 ? -19.640 4.656 12.491 1.00 97.81 187 LEU A N 1
ATOM 1574 C CA . LEU A 1 187 ? -19.169 5.652 13.448 1.00 97.81 187 LEU A CA 1
ATOM 1575 C C . LEU A 1 187 ? -17.641 5.602 13.487 1.00 97.81 187 LEU A C 1
ATOM 1577 O O . LEU A 1 187 ? -17.069 4.525 13.596 1.00 97.81 187 LEU A O 1
ATOM 1581 N N . GLN A 1 188 ? -16.984 6.750 13.366 1.00 96.69 188 GLN A N 1
ATOM 1582 C CA . GLN A 1 188 ? -15.524 6.887 13.439 1.00 96.69 188 GLN A CA 1
ATOM 1583 C C . GLN A 1 188 ? -15.180 7.740 14.656 1.00 96.69 188 GLN A C 1
ATOM 1585 O O . GLN A 1 188 ? -15.950 8.659 14.939 1.00 96.69 188 GLN A O 1
ATOM 1590 N N . SER A 1 189 ? -14.041 7.487 15.306 1.00 95.75 189 SER A N 1
ATOM 1591 C CA . SER A 1 189 ? -13.548 8.282 16.442 1.00 95.75 189 SER A CA 1
ATOM 1592 C C . SER A 1 189 ? -14.652 8.532 17.473 1.00 95.75 189 SER A C 1
ATOM 1594 O O . SER A 1 189 ? -15.151 9.653 17.621 1.00 95.75 189 SER A O 1
ATOM 1596 N N . TYR A 1 190 ? -15.098 7.471 18.140 1.00 97.31 190 TYR A N 1
ATOM 1597 C CA . TYR A 1 190 ? -16.214 7.517 19.087 1.00 97.31 190 TYR A CA 1
ATOM 1598 C C . TYR A 1 190 ? -15.772 7.098 20.488 1.00 97.31 190 TYR A C 1
ATOM 1600 O O . TYR A 1 190 ? -14.716 6.502 20.664 1.00 97.31 190 TYR A O 1
ATOM 1608 N N . TYR A 1 191 ? -16.591 7.400 21.490 1.00 98.12 191 TYR A N 1
ATOM 1609 C CA . TYR A 1 191 ? -16.454 6.845 22.837 1.00 98.12 191 TYR A CA 1
ATOM 1610 C C . TYR A 1 191 ? -17.835 6.524 23.414 1.00 98.12 191 TYR A C 1
ATOM 1612 O O . TYR A 1 191 ? -18.856 7.029 22.942 1.00 98.12 191 TYR A O 1
ATOM 1620 N N . PHE A 1 192 ? -17.872 5.678 24.439 1.00 96.31 192 PHE A N 1
ATOM 1621 C CA . PHE A 1 192 ? -19.108 5.255 25.114 1.00 96.31 192 PHE A CA 1
ATOM 1622 C C . PHE A 1 192 ? -18.964 5.156 26.640 1.00 96.31 192 PHE A C 1
ATOM 1624 O O . PHE A 1 192 ? -19.933 4.854 27.334 1.00 96.31 192 PHE A O 1
ATOM 1631 N N . ASP A 1 193 ? -17.761 5.396 27.167 1.00 92.75 193 ASP A N 1
ATOM 1632 C CA . ASP A 1 193 ? -17.449 5.328 28.590 1.00 92.75 193 ASP A CA 1
ATOM 1633 C C . ASP A 1 193 ? -17.252 6.728 29.198 1.00 92.75 193 ASP A C 1
ATOM 1635 O O . ASP A 1 193 ? -17.095 7.740 28.508 1.00 92.75 193 ASP A O 1
ATOM 1639 N N . GLU A 1 194 ? -17.263 6.795 30.529 1.00 89.81 194 GLU A N 1
ATOM 1640 C CA . GLU A 1 194 ? -17.032 8.048 31.259 1.00 89.81 194 GLU A CA 1
ATOM 1641 C C . GLU A 1 194 ? -15.585 8.537 31.135 1.00 89.81 194 GLU A C 1
ATOM 1643 O O . GLU A 1 194 ? -15.332 9.744 31.151 1.00 89.81 194 GLU A O 1
ATOM 1648 N N . ALA A 1 195 ? -14.641 7.605 30.965 1.00 92.12 195 ALA A N 1
ATOM 1649 C CA . ALA A 1 195 ? -13.228 7.900 30.745 1.00 92.12 195 ALA A CA 1
ATOM 1650 C C . ALA A 1 195 ? -12.964 8.585 29.392 1.00 92.12 195 ALA A C 1
ATOM 1652 O O . ALA A 1 195 ? -11.871 9.115 29.186 1.00 92.12 195 ALA A O 1
ATOM 1653 N N . ARG A 1 196 ? -13.962 8.609 28.495 1.00 92.94 196 ARG A N 1
ATOM 1654 C CA . ARG A 1 196 ? -13.873 9.110 27.118 1.00 92.94 196 ARG A CA 1
ATOM 1655 C C . ARG A 1 196 ? -12.736 8.455 26.354 1.00 92.94 196 ARG A C 1
ATOM 1657 O O . ARG A 1 196 ? -11.982 9.110 25.635 1.00 92.94 196 ARG A O 1
ATOM 1664 N N . SER A 1 197 ? -12.608 7.152 26.541 1.00 93.88 197 SER A N 1
ATOM 1665 C CA . SER A 1 197 ? -11.656 6.360 25.798 1.00 93.88 197 SER A CA 1
ATOM 1666 C C . SER A 1 197 ? -12.092 6.275 24.343 1.00 93.88 197 SER A C 1
ATOM 1668 O O . SER A 1 197 ? -13.126 5.683 24.034 1.00 93.88 197 SER A O 1
ATOM 1670 N N . GLU A 1 198 ? -11.290 6.847 23.453 1.00 94.81 198 GLU A N 1
ATOM 1671 C CA . GLU A 1 198 ? -11.543 6.773 22.019 1.00 94.81 198 GLU A CA 1
ATOM 1672 C C . GLU A 1 198 ? -11.449 5.329 21.503 1.00 94.81 198 GLU A C 1
ATOM 1674 O O . GLU A 1 198 ? -10.611 4.538 21.951 1.00 94.81 198 GLU A O 1
ATOM 1679 N N . GLN A 1 199 ? -12.333 5.031 20.556 1.00 96.06 199 GLN A N 1
ATOM 1680 C CA . GLN A 1 199 ? -12.350 3.854 19.701 1.00 96.06 199 GLN A CA 1
ATOM 1681 C C . GLN A 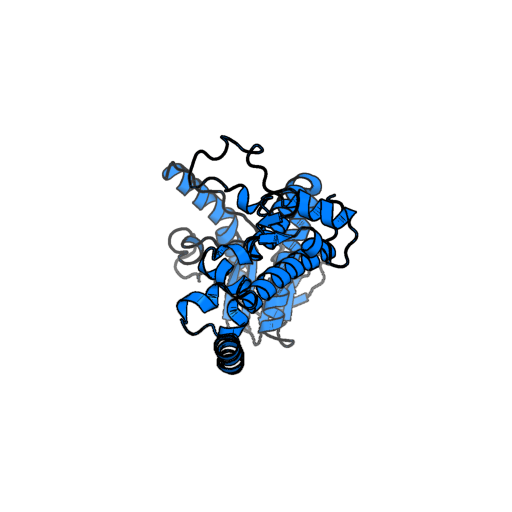1 199 ? -12.336 4.305 18.240 1.00 96.06 199 GLN A C 1
ATOM 1683 O O . GLN A 1 199 ? -12.934 5.333 17.888 1.00 96.06 199 GLN A O 1
ATOM 1688 N N . ASP A 1 200 ? -11.706 3.515 17.377 1.00 96.69 200 ASP A N 1
ATOM 1689 C CA . ASP A 1 200 ? -11.422 3.946 16.009 1.00 96.69 200 ASP A CA 1
ATOM 1690 C C . ASP A 1 200 ? -12.668 3.876 15.112 1.00 96.69 200 ASP A C 1
ATOM 1692 O O . ASP A 1 200 ? -13.040 4.864 14.466 1.00 96.69 200 ASP A O 1
ATOM 1696 N N . LEU A 1 201 ? -13.331 2.713 15.047 1.00 97.81 201 LEU A N 1
ATOM 1697 C CA . LEU A 1 201 ? -14.441 2.483 14.120 1.00 97.81 201 LEU A CA 1
ATOM 1698 C C . LEU A 1 201 ? -15.480 1.486 14.663 1.00 97.81 201 LEU A C 1
ATOM 1700 O O . LEU A 1 201 ? -15.146 0.420 15.168 1.00 97.81 201 LEU A O 1
ATOM 1704 N N . LEU A 1 202 ? -16.764 1.820 14.516 1.00 98.31 202 LEU A N 1
ATOM 1705 C CA . LEU A 1 202 ? -17.888 0.908 14.744 1.00 98.31 202 LEU A CA 1
ATOM 1706 C C . LEU A 1 202 ? -18.750 0.847 13.492 1.00 98.31 202 LEU A C 1
ATOM 1708 O O . LEU A 1 202 ? -19.193 1.879 12.981 1.00 98.31 202 LEU A O 1
ATOM 1712 N N . VAL A 1 203 ? -19.014 -0.364 13.012 1.00 98.25 203 VAL A N 1
ATOM 1713 C CA . VAL A 1 203 ? -19.956 -0.602 11.916 1.00 98.25 203 VAL A CA 1
ATOM 1714 C C . VAL A 1 203 ? -21.148 -1.375 12.456 1.00 98.25 203 VAL A C 1
ATOM 1716 O O . VAL A 1 203 ? -20.976 -2.435 13.045 1.00 98.25 203 VAL A O 1
ATOM 1719 N N . ILE A 1 204 ? -22.352 -0.854 12.235 1.00 98.06 204 ILE A N 1
ATOM 1720 C CA . ILE A 1 204 ? -23.606 -1.501 12.622 1.00 98.06 204 ILE A CA 1
ATOM 1721 C C . ILE A 1 204 ? -24.380 -1.825 11.350 1.00 98.06 204 ILE A C 1
ATOM 1723 O O . ILE A 1 204 ? -24.685 -0.929 10.558 1.00 98.06 204 ILE A O 1
ATOM 1727 N N . PHE A 1 205 ? -24.696 -3.103 11.155 1.00 97.75 205 PHE A N 1
ATOM 1728 C CA . PHE A 1 205 ? -25.418 -3.589 9.983 1.00 97.75 205 PHE A CA 1
ATOM 1729 C C . PHE A 1 205 ? -26.370 -4.719 10.383 1.00 97.75 205 PHE A C 1
ATOM 1731 O O . PHE A 1 205 ? -25.936 -5.742 10.893 1.00 97.75 205 PHE A O 1
ATOM 1738 N N . GLU A 1 206 ? -27.676 -4.523 10.186 1.00 95.75 206 GLU A N 1
ATOM 1739 C CA . GLU A 1 206 ? -28.722 -5.528 10.463 1.00 95.75 206 GLU A CA 1
ATOM 1740 C C . GLU A 1 206 ? -28.694 -6.149 11.879 1.00 95.75 206 GLU A C 1
ATOM 1742 O O . GLU A 1 206 ? -29.121 -7.290 12.074 1.00 95.75 206 GLU A O 1
ATOM 1747 N N . GLY A 1 207 ? -28.230 -5.395 12.881 1.00 95.69 207 GLY A N 1
ATOM 1748 C CA . GLY A 1 207 ? -28.090 -5.848 14.272 1.00 95.69 207 GLY A CA 1
ATOM 1749 C C . GLY A 1 207 ? -26.741 -6.498 14.601 1.00 95.69 207 GLY A C 1
ATOM 1750 O O . GLY A 1 207 ? -26.524 -6.854 15.754 1.00 95.69 207 GLY A O 1
ATOM 1751 N N . PHE A 1 208 ? -25.838 -6.622 13.625 1.00 97.62 208 PHE A N 1
ATOM 1752 C CA . PHE A 1 208 ? -24.451 -7.043 13.820 1.00 97.62 208 PHE A CA 1
ATOM 1753 C C . PHE A 1 208 ? -23.542 -5.839 14.061 1.00 97.62 208 PHE A C 1
ATOM 1755 O O . PHE A 1 208 ? -23.665 -4.819 13.373 1.00 97.62 208 PHE A O 1
ATOM 1762 N N . TYR A 1 209 ? -22.628 -5.970 15.022 1.00 97.81 209 TYR A N 1
ATOM 1763 C CA . TYR A 1 209 ? -21.712 -4.912 15.445 1.00 97.81 209 TYR A CA 1
ATOM 1764 C C . TYR A 1 209 ? -20.271 -5.316 15.131 1.00 97.81 209 TYR A C 1
ATOM 1766 O O . TYR A 1 209 ? -19.755 -6.279 15.679 1.00 97.81 209 TYR A O 1
ATOM 1774 N N . PHE A 1 210 ? -19.592 -4.573 14.264 1.00 98.12 210 PHE A N 1
ATOM 1775 C CA . PHE A 1 210 ? -18.174 -4.789 13.973 1.00 98.12 210 PHE A CA 1
ATOM 1776 C C . PHE A 1 210 ? -17.359 -3.710 14.681 1.00 98.12 210 PHE A C 1
ATOM 1778 O O . PHE A 1 210 ? -17.389 -2.541 14.281 1.00 98.12 210 PHE A O 1
ATOM 1785 N N . ILE A 1 211 ? -16.673 -4.110 15.748 1.00 98.06 211 ILE A N 1
ATOM 1786 C CA . ILE A 1 211 ? -15.856 -3.262 16.613 1.00 98.06 211 ILE A CA 1
ATOM 1787 C C . ILE A 1 211 ? -14.438 -3.301 16.051 1.00 98.06 211 ILE A C 1
ATOM 1789 O O . ILE A 1 211 ? -13.784 -4.343 16.063 1.00 98.06 211 ILE A O 1
ATOM 1793 N N . ILE A 1 212 ? -13.990 -2.191 15.473 1.00 98.19 212 ILE A N 1
ATOM 1794 C CA . ILE A 1 212 ? -12.789 -2.165 14.646 1.00 98.19 212 ILE A CA 1
ATOM 1795 C C . ILE A 1 212 ? -11.761 -1.213 15.241 1.00 98.19 212 ILE A C 1
ATOM 1797 O O . ILE A 1 212 ? -12.018 -0.018 15.378 1.00 98.19 212 ILE A O 1
ATOM 1801 N N . GLU A 1 213 ? -10.563 -1.741 15.469 1.00 97.12 213 GLU A N 1
ATOM 1802 C CA . GLU A 1 213 ? -9.396 -0.991 15.922 1.00 97.12 213 GLU A CA 1
ATOM 1803 C C . GLU A 1 213 ? -8.296 -1.016 14.859 1.00 97.12 213 GLU A C 1
ATOM 1805 O O . GLU A 1 213 ? -7.998 -2.040 14.243 1.00 97.12 213 GLU A O 1
ATOM 1810 N N . VAL A 1 214 ? -7.672 0.132 14.620 1.00 95.25 214 VAL A N 1
ATOM 1811 C CA . VAL A 1 214 ? -6.723 0.364 13.536 1.00 95.25 214 VAL A CA 1
ATOM 1812 C C . VAL A 1 214 ? -5.344 0.658 14.122 1.00 95.25 214 VAL A C 1
ATOM 1814 O O . VAL A 1 214 ? -5.127 1.635 14.832 1.00 95.25 214 VAL A O 1
ATOM 1817 N N . LYS A 1 215 ? -4.356 -0.189 13.812 1.00 91.25 215 LYS A N 1
ATOM 1818 C CA . LYS A 1 215 ? -3.008 -0.117 14.393 1.00 91.25 215 LYS A CA 1
ATOM 1819 C C . LYS A 1 215 ? -1.929 0.036 13.320 1.00 91.25 215 LYS A C 1
ATOM 1821 O O . LYS A 1 215 ? -1.676 -0.847 12.499 1.00 91.25 215 LYS A O 1
ATOM 1826 N N . ASP A 1 216 ? -1.220 1.160 13.384 1.00 86.56 216 ASP A N 1
ATOM 1827 C CA . ASP A 1 216 ? -0.053 1.494 12.546 1.00 86.56 216 ASP A CA 1
ATOM 1828 C C . ASP A 1 216 ? 1.298 1.128 13.216 1.00 86.56 216 ASP A C 1
ATOM 1830 O O . ASP A 1 216 ? 2.385 1.538 12.805 1.00 86.56 216 ASP A O 1
ATOM 1834 N N . THR A 1 217 ? 1.284 0.329 14.280 1.00 79.69 217 THR A N 1
ATOM 1835 C CA . THR A 1 217 ? 2.516 -0.016 15.002 1.00 79.69 217 THR A CA 1
ATOM 1836 C C . THR A 1 217 ? 3.435 -0.900 14.154 1.00 79.69 217 THR A C 1
ATOM 1838 O O . THR A 1 217 ? 3.195 -2.089 13.984 1.00 79.69 217 THR A O 1
ATOM 1841 N N . GLN A 1 218 ? 4.537 -0.346 13.648 1.00 75.69 218 GLN A N 1
ATOM 1842 C CA . GLN A 1 218 ? 5.522 -1.122 12.896 1.00 75.69 218 GLN A CA 1
ATOM 1843 C C . GLN A 1 218 ? 6.261 -2.118 13.807 1.00 75.69 218 GLN A C 1
ATOM 1845 O O . GLN A 1 218 ? 6.870 -1.716 14.801 1.00 75.69 218 GLN A O 1
ATOM 1850 N N . PHE A 1 219 ? 6.301 -3.397 13.422 1.00 72.31 219 PHE A N 1
ATOM 1851 C CA . PHE A 1 219 ? 7.173 -4.376 14.074 1.00 72.31 219 PHE A CA 1
ATOM 1852 C C . PHE A 1 219 ? 8.624 -4.087 13.729 1.00 72.31 219 PHE A C 1
ATOM 1854 O O . PHE A 1 219 ? 9.010 -3.926 12.565 1.00 72.31 219 PHE A O 1
ATOM 1861 N N . ARG A 1 220 ? 9.449 -4.005 14.764 1.00 76.75 220 ARG A N 1
ATOM 1862 C CA . ARG A 1 220 ? 10.870 -3.747 14.602 1.00 76.75 220 ARG A CA 1
ATOM 1863 C C . ARG A 1 220 ? 11.534 -4.992 14.025 1.00 76.75 220 ARG A C 1
ATOM 1865 O O . ARG A 1 220 ? 11.164 -6.111 14.363 1.00 76.75 220 ARG A O 1
ATOM 1872 N N . ALA A 1 221 ? 12.576 -4.787 13.216 1.00 70.06 221 ALA A N 1
ATOM 1873 C CA . ALA A 1 221 ? 13.342 -5.893 12.649 1.00 70.06 221 ALA A CA 1
ATOM 1874 C C . ALA A 1 221 ? 13.768 -6.887 13.753 1.00 70.06 221 ALA A C 1
ATOM 1876 O O . ALA A 1 221 ? 14.225 -6.431 14.822 1.00 70.06 221 ALA A O 1
ATOM 1877 N N . PRO A 1 222 ? 13.593 -8.203 13.523 1.00 68.31 222 PRO A N 1
ATOM 1878 C CA . PRO A 1 222 ? 13.954 -9.225 14.493 1.00 68.31 222 PRO A CA 1
ATOM 1879 C C . PRO A 1 222 ? 15.454 -9.164 14.782 1.00 68.31 222 PRO A C 1
ATOM 1881 O O . PRO A 1 222 ? 16.268 -8.816 13.924 1.00 68.31 222 PRO A O 1
ATOM 1884 N N . MET A 1 223 ? 15.818 -9.450 16.029 1.00 73.06 223 MET A N 1
ATOM 1885 C CA . MET A 1 223 ? 17.218 -9.507 16.444 1.00 73.06 223 MET A CA 1
ATOM 1886 C C . MET A 1 223 ? 17.775 -10.903 16.156 1.00 73.06 223 MET A C 1
ATOM 1888 O O . MET A 1 223 ? 17.026 -11.868 16.055 1.00 73.06 223 MET A O 1
ATOM 1892 N N . ARG A 1 224 ? 19.098 -11.019 16.018 1.00 73.62 224 ARG A N 1
ATOM 1893 C CA . ARG A 1 224 ? 19.743 -12.332 15.854 1.00 73.62 224 ARG A CA 1
ATOM 1894 C C . ARG A 1 224 ? 19.672 -13.188 17.105 1.00 73.62 224 ARG A C 1
ATOM 1896 O O . ARG A 1 224 ? 19.548 -14.397 16.994 1.00 73.62 224 ARG A O 1
ATOM 1903 N N . ASP A 1 225 ? 19.801 -12.549 18.264 1.00 82.44 225 ASP A N 1
ATOM 1904 C CA . ASP A 1 225 ? 19.617 -13.178 19.566 1.00 82.44 225 ASP A CA 1
ATOM 1905 C C . ASP A 1 225 ? 18.136 -13.562 19.701 1.00 82.44 225 ASP A C 1
ATOM 1907 O O . ASP A 1 225 ? 17.304 -12.652 19.799 1.00 82.44 225 ASP A O 1
ATOM 1911 N N . PRO A 1 226 ? 17.789 -14.863 19.670 1.00 80.44 226 PRO A N 1
ATOM 1912 C CA . PRO A 1 226 ? 16.396 -15.294 19.635 1.00 80.44 226 PRO A CA 1
ATOM 1913 C C . PRO A 1 226 ? 15.612 -14.873 20.879 1.00 80.44 226 PRO A C 1
ATOM 1915 O O . PRO A 1 226 ? 14.431 -14.558 20.768 1.00 80.44 226 PRO A O 1
ATOM 1918 N N . ILE A 1 227 ? 16.268 -14.800 22.042 1.00 82.88 227 ILE A N 1
ATOM 1919 C CA . ILE A 1 227 ? 15.628 -14.417 23.307 1.00 82.88 227 ILE A CA 1
ATOM 1920 C C . ILE A 1 227 ? 15.252 -12.936 23.247 1.00 82.88 227 ILE A C 1
ATOM 1922 O O . ILE A 1 227 ? 14.090 -12.570 23.416 1.00 82.88 227 ILE A O 1
ATOM 1926 N N . LYS A 1 228 ? 16.210 -12.075 22.881 1.00 84.19 228 LYS A N 1
ATOM 1927 C CA . LYS A 1 228 ? 15.936 -10.637 22.710 1.00 84.19 228 LYS A CA 1
ATOM 1928 C C . LYS A 1 228 ? 14.967 -10.366 21.563 1.00 84.19 228 LYS A C 1
ATOM 1930 O O . LYS A 1 228 ? 14.197 -9.408 21.623 1.00 84.19 228 LYS A O 1
ATOM 1935 N N . ALA A 1 229 ? 15.011 -11.173 20.504 1.00 84.62 229 ALA A N 1
ATOM 1936 C CA . ALA A 1 229 ? 14.075 -11.077 19.393 1.00 84.62 229 ALA A CA 1
ATOM 1937 C C . ALA A 1 229 ? 12.649 -11.390 19.848 1.00 84.62 229 ALA A C 1
ATOM 1939 O O . ALA A 1 229 ? 11.741 -10.633 19.510 1.00 84.62 229 ALA A O 1
ATOM 1940 N N . PHE A 1 230 ? 12.465 -12.440 20.650 1.00 86.56 230 PHE A N 1
ATOM 1941 C CA . PHE A 1 230 ? 11.166 -12.814 21.193 1.00 86.56 230 PHE A CA 1
ATOM 1942 C C . PHE A 1 230 ? 10.582 -11.716 22.088 1.00 86.56 230 PHE A C 1
ATOM 1944 O O . PHE A 1 230 ? 9.455 -11.284 21.853 1.00 86.56 230 PHE A O 1
ATOM 1951 N N . ASP A 1 231 ? 11.362 -11.168 23.025 1.00 88.06 231 ASP A N 1
ATOM 1952 C CA . ASP A 1 231 ? 10.910 -10.060 23.882 1.00 88.06 231 ASP A CA 1
ATOM 1953 C C . ASP A 1 231 ? 10.478 -8.836 23.066 1.00 88.06 231 ASP A C 1
ATOM 1955 O O . ASP A 1 231 ? 9.491 -8.156 23.369 1.00 88.06 231 ASP A O 1
ATOM 1959 N N . LYS A 1 232 ? 11.210 -8.558 21.984 1.00 86.81 232 LYS A N 1
ATOM 1960 C CA . LYS A 1 232 ? 10.908 -7.461 21.067 1.00 86.81 232 LYS A CA 1
ATOM 1961 C C . LYS A 1 232 ? 9.601 -7.697 20.314 1.00 86.81 232 LYS A C 1
ATOM 1963 O O . LYS A 1 232 ? 8.781 -6.783 20.259 1.00 86.81 232 LYS A O 1
ATOM 1968 N N . ILE A 1 233 ? 9.406 -8.908 19.789 1.00 88.06 233 ILE A N 1
ATOM 1969 C CA . ILE A 1 233 ? 8.179 -9.330 19.101 1.00 88.06 233 ILE A CA 1
ATOM 1970 C C . ILE A 1 233 ? 6.992 -9.247 20.059 1.00 88.06 233 ILE A C 1
ATOM 1972 O O . ILE A 1 233 ? 5.996 -8.617 19.722 1.00 88.06 233 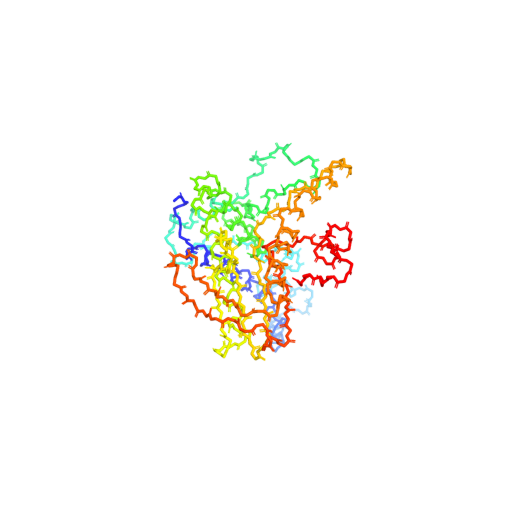ILE A O 1
ATOM 1976 N N . LYS A 1 234 ? 7.116 -9.789 21.276 1.00 89.69 234 LYS A N 1
ATOM 1977 C CA . LYS A 1 234 ? 6.073 -9.734 22.308 1.00 89.69 234 LYS A CA 1
ATOM 1978 C C . LYS A 1 234 ? 5.716 -8.294 22.678 1.00 89.69 234 LYS A C 1
ATOM 1980 O O . LYS A 1 234 ? 4.543 -7.956 22.812 1.00 89.69 234 LYS A O 1
ATOM 1985 N N . SER A 1 235 ? 6.713 -7.418 22.805 1.00 90.38 235 SER A N 1
ATOM 1986 C CA . SER A 1 235 ? 6.492 -5.994 23.077 1.00 90.38 235 SER A CA 1
ATOM 1987 C C . SER A 1 235 ? 5.775 -5.275 21.928 1.00 90.38 235 SER A C 1
ATOM 1989 O O . SER A 1 235 ? 4.892 -4.455 22.185 1.00 90.38 235 SER A O 1
ATOM 1991 N N . ASP A 1 236 ? 6.135 -5.575 20.679 1.00 89.81 236 ASP A N 1
ATOM 1992 C CA . ASP A 1 236 ? 5.515 -4.973 19.493 1.00 89.81 236 ASP A CA 1
ATOM 1993 C C . ASP A 1 236 ? 4.084 -5.506 19.287 1.00 89.81 236 ASP A C 1
ATOM 1995 O O . ASP A 1 236 ? 3.171 -4.724 19.016 1.00 89.81 236 ASP A O 1
ATOM 1999 N N . PHE A 1 237 ? 3.856 -6.801 19.534 1.00 92.19 237 PHE A N 1
ATOM 2000 C CA . PHE A 1 237 ? 2.531 -7.425 19.565 1.00 92.19 237 PHE A CA 1
ATOM 2001 C C . PHE A 1 237 ? 1.640 -6.786 20.631 1.00 92.19 237 PHE A C 1
ATOM 2003 O O . PHE A 1 237 ? 0.522 -6.364 20.335 1.00 92.19 237 PHE A O 1
ATOM 2010 N N . LYS A 1 238 ? 2.165 -6.606 21.851 1.00 93.19 238 LYS A N 1
ATOM 2011 C CA . LYS A 1 238 ? 1.416 -5.984 22.946 1.00 93.19 238 LYS A CA 1
ATOM 2012 C C . LYS A 1 238 ? 0.934 -4.570 22.598 1.00 93.19 238 LYS A C 1
ATOM 2014 O O . LYS A 1 238 ? -0.181 -4.194 22.925 1.00 93.19 238 LYS A O 1
ATOM 2019 N N . LYS A 1 239 ? 1.768 -3.781 21.915 1.00 90.25 239 LYS A N 1
ATOM 2020 C CA . LYS A 1 239 ? 1.454 -2.400 21.492 1.00 90.25 239 LYS A CA 1
ATOM 2021 C C . LYS A 1 239 ? 0.621 -2.312 20.209 1.00 90.25 239 LYS A C 1
ATOM 2023 O O . LYS A 1 239 ? 0.370 -1.210 19.721 1.00 90.25 239 LYS A O 1
ATOM 2028 N N . SER A 1 240 ? 0.280 -3.445 19.608 1.00 91.12 240 SER A N 1
ATOM 2029 C CA . SER A 1 240 ? -0.490 -3.513 18.371 1.00 91.12 240 SER A CA 1
ATOM 2030 C C . SER A 1 240 ? -1.753 -4.328 18.603 1.00 91.12 240 SER A C 1
ATOM 2032 O O . SER A 1 240 ? -2.766 -3.762 18.999 1.00 91.12 240 SER A O 1
ATOM 2034 N N . ILE A 1 241 ? -1.674 -5.638 18.399 1.00 94.06 241 ILE A N 1
ATOM 2035 C CA . ILE A 1 241 ? -2.814 -6.548 18.409 1.00 94.06 241 ILE A CA 1
ATOM 2036 C C . ILE A 1 241 ? -3.405 -6.675 19.814 1.00 94.06 241 ILE A C 1
ATOM 2038 O O . ILE A 1 241 ? -4.601 -6.470 19.954 1.00 94.06 241 ILE A O 1
ATOM 2042 N N . GLN A 1 242 ? -2.602 -6.907 20.861 1.00 95.81 242 GLN A N 1
ATOM 2043 C CA . GLN A 1 242 ? -3.159 -6.991 22.224 1.00 95.81 242 GLN A CA 1
ATOM 2044 C C . GLN A 1 242 ? -3.896 -5.703 22.599 1.00 95.81 242 GLN A C 1
ATOM 2046 O O . GLN A 1 242 ? -5.021 -5.755 23.063 1.00 95.81 242 GLN A O 1
ATOM 2051 N N . TYR A 1 243 ? -3.283 -4.542 22.360 1.00 95.25 243 TYR A N 1
ATOM 2052 C CA . TYR A 1 243 ? -3.908 -3.271 22.713 1.00 95.25 243 TYR A CA 1
ATOM 2053 C C . TYR A 1 243 ? -5.198 -3.008 21.923 1.00 95.25 243 TYR A C 1
ATOM 2055 O O . TYR A 1 243 ? -6.175 -2.545 22.498 1.00 95.25 243 TYR A O 1
ATOM 2063 N N . GLY A 1 244 ? -5.226 -3.338 20.625 1.00 95.50 244 GLY A N 1
ATOM 2064 C CA . GLY A 1 244 ? -6.456 -3.275 19.831 1.00 95.50 244 GLY A CA 1
ATOM 2065 C C . GLY A 1 244 ? -7.532 -4.233 20.346 1.00 95.50 244 GLY A C 1
ATOM 2066 O O . GLY A 1 244 ? -8.689 -3.848 20.442 1.00 95.50 244 GLY A O 1
ATOM 2067 N N . TYR A 1 245 ? -7.147 -5.445 20.745 1.00 96.75 245 TYR A N 1
ATOM 2068 C CA . TYR A 1 245 ? -8.057 -6.415 21.348 1.00 96.75 245 TYR A CA 1
ATOM 2069 C C . TYR A 1 245 ? -8.639 -5.897 22.665 1.00 96.75 245 TYR A C 1
ATOM 2071 O O . TYR A 1 245 ? -9.856 -5.861 22.815 1.00 96.75 245 TYR A O 1
ATOM 2079 N N . ASP A 1 246 ? -7.787 -5.421 23.578 1.00 96.38 246 ASP A N 1
ATOM 2080 C CA . ASP A 1 246 ? -8.205 -4.864 24.867 1.00 96.38 246 ASP A CA 1
ATOM 2081 C C . ASP A 1 246 ? -9.191 -3.705 24.660 1.00 96.38 246 ASP A C 1
ATOM 2083 O O . ASP A 1 246 ? -10.173 -3.566 25.386 1.00 96.38 246 ASP A O 1
ATOM 2087 N N . GLN A 1 247 ? -8.953 -2.871 23.642 1.00 96.06 247 GLN A N 1
ATOM 2088 C CA . GLN A 1 247 ? -9.861 -1.794 23.273 1.00 96.06 247 GLN A CA 1
ATOM 2089 C C . GLN A 1 247 ? -11.214 -2.322 22.803 1.00 96.06 247 GLN A C 1
ATOM 2091 O O . GLN A 1 247 ? -12.230 -1.836 23.306 1.00 96.06 247 GLN A O 1
ATOM 2096 N N . CYS A 1 248 ? -11.253 -3.303 21.899 1.00 97.06 248 CYS A N 1
ATOM 2097 C CA . CYS A 1 248 ? -12.514 -3.879 21.451 1.00 97.06 248 CYS A CA 1
ATOM 2098 C C . CYS A 1 248 ? -13.273 -4.571 22.591 1.00 97.06 248 CYS A C 1
ATOM 2100 O O . CYS A 1 248 ? -14.471 -4.327 22.735 1.00 97.06 248 CYS A O 1
ATOM 2102 N N . LYS A 1 249 ? -12.577 -5.332 23.448 1.00 96.12 249 LYS A N 1
ATOM 2103 C CA . LYS A 1 249 ? -13.173 -6.065 24.575 1.00 96.12 249 LYS A CA 1
ATOM 2104 C C . LYS A 1 249 ? -13.983 -5.153 25.496 1.00 96.12 249 LYS A C 1
ATOM 2106 O O . LYS A 1 249 ? -15.079 -5.515 25.889 1.00 96.12 249 LYS A O 1
ATOM 2111 N N . ARG A 1 250 ? -13.557 -3.903 25.720 1.00 95.44 250 ARG A N 1
ATOM 2112 C CA . ARG A 1 250 ? -14.355 -2.923 26.493 1.00 95.44 250 ARG A CA 1
ATOM 2113 C C . ARG A 1 250 ? -15.750 -2.670 25.920 1.00 95.44 250 ARG A C 1
ATOM 2115 O O . ARG A 1 250 ? -16.671 -2.363 26.668 1.00 95.44 250 ARG A O 1
ATOM 2122 N N . MET A 1 251 ? -15.890 -2.698 24.595 1.00 95.50 251 MET A N 1
ATOM 2123 C CA . MET A 1 251 ? -17.181 -2.520 23.928 1.00 95.50 251 MET A CA 1
ATOM 2124 C C . MET A 1 251 ? -17.994 -3.815 23.976 1.00 95.50 251 MET A C 1
ATOM 2126 O O . MET A 1 251 ? -19.204 -3.748 24.173 1.00 95.50 251 MET A O 1
ATOM 2130 N N . GLU A 1 252 ? -17.340 -4.970 23.845 1.00 95.56 252 GLU A N 1
ATOM 2131 C CA . GLU A 1 252 ? -17.973 -6.281 24.046 1.00 95.56 252 GLU A CA 1
ATOM 2132 C C . GLU A 1 252 ? -18.561 -6.381 25.458 1.00 95.56 252 GLU A C 1
ATOM 2134 O O . GLU A 1 252 ? -19.766 -6.564 25.600 1.00 95.56 252 GLU A O 1
ATOM 2139 N N . ASP A 1 253 ? -17.758 -6.099 26.488 1.00 94.56 253 ASP A N 1
ATOM 2140 C CA . ASP A 1 253 ? -18.182 -6.078 27.892 1.00 94.56 253 ASP A CA 1
ATOM 2141 C C . ASP A 1 253 ? -19.386 -5.147 28.091 1.00 94.56 253 ASP A C 1
ATOM 2143 O O . ASP A 1 253 ? -20.346 -5.472 28.791 1.00 94.56 253 ASP A O 1
ATOM 2147 N N . LYS A 1 254 ? -19.378 -3.983 27.423 1.00 95.25 254 LYS A N 1
ATOM 2148 C CA . LYS A 1 254 ? -20.478 -3.017 27.505 1.00 95.25 254 LYS A CA 1
ATOM 2149 C C . LYS A 1 254 ? -21.771 -3.529 26.874 1.00 95.25 254 LYS A C 1
ATOM 2151 O O . LYS A 1 254 ? -22.858 -3.228 27.370 1.00 95.25 254 LYS A O 1
ATOM 2156 N N . ILE A 1 255 ? -21.669 -4.293 25.792 1.00 95.06 255 ILE A N 1
ATOM 2157 C CA . ILE A 1 255 ? -22.810 -4.975 25.179 1.00 95.06 255 ILE A CA 1
ATOM 2158 C C . ILE A 1 255 ? -23.299 -6.092 26.119 1.00 95.06 255 ILE A C 1
ATOM 2160 O O . ILE A 1 255 ? -24.494 -6.165 26.408 1.00 95.06 255 ILE A O 1
ATOM 2164 N N . GLU A 1 256 ? -22.390 -6.891 26.675 1.00 94.06 256 GLU A N 1
ATOM 2165 C CA . GLU A 1 256 ? -22.678 -8.022 27.570 1.00 94.06 256 GLU A CA 1
ATOM 2166 C C . GLU A 1 256 ? -23.337 -7.611 28.905 1.00 94.06 256 GLU A C 1
ATOM 2168 O O . GLU A 1 256 ? -24.071 -8.398 29.507 1.00 94.06 256 GLU A O 1
ATOM 2173 N N . GLU A 1 257 ? -23.194 -6.353 29.345 1.00 93.62 257 GLU A N 1
ATOM 2174 C CA . GLU A 1 257 ? -23.933 -5.800 30.495 1.00 93.62 257 GLU A CA 1
ATOM 2175 C C . GLU A 1 257 ? -25.470 -5.843 30.327 1.00 93.62 257 GLU A C 1
ATOM 2177 O O . GLU A 1 257 ? -26.196 -5.653 31.308 1.00 93.62 257 GLU A O 1
ATOM 2182 N N . ASN A 1 258 ? -25.981 -6.062 29.105 1.00 90.50 258 ASN A N 1
ATOM 2183 C CA . ASN A 1 258 ? -27.411 -6.114 28.764 1.00 90.50 258 ASN A CA 1
ATOM 2184 C C . ASN A 1 258 ? -28.206 -4.845 29.140 1.00 90.50 258 ASN A C 1
ATOM 2186 O O . ASN A 1 258 ? -29.426 -4.874 29.335 1.00 90.50 258 ASN A O 1
ATOM 2190 N N . LYS A 1 259 ? -27.519 -3.701 29.223 1.00 94.50 259 LYS A N 1
ATOM 2191 C CA . LYS A 1 259 ? -28.091 -2.384 29.533 1.00 94.50 259 LYS A CA 1
ATOM 2192 C C . LYS A 1 259 ? -27.894 -1.431 28.368 1.00 94.50 259 LYS A C 1
ATOM 2194 O O . LYS A 1 259 ? -26.854 -1.461 27.722 1.00 94.50 259 LYS A O 1
ATOM 2199 N N . SER A 1 260 ? -28.863 -0.547 28.142 1.00 96.06 260 SER A N 1
ATOM 2200 C CA . SER A 1 260 ? -28.696 0.500 27.137 1.00 96.06 260 SER A CA 1
ATOM 2201 C C . SER A 1 260 ? -27.564 1.455 27.509 1.00 96.06 260 SER A C 1
ATOM 2203 O O . SER A 1 260 ? -27.397 1.817 28.677 1.00 96.06 260 SER A O 1
ATOM 2205 N N . PHE A 1 261 ? -26.809 1.895 26.508 1.00 96.94 261 PHE A N 1
ATOM 2206 C CA . PHE A 1 261 ? -25.733 2.868 26.670 1.00 96.94 261 PHE A CA 1
ATOM 2207 C C . PHE A 1 261 ? -25.649 3.797 25.462 1.00 96.94 261 PHE A C 1
ATOM 2209 O O . PHE A 1 261 ? -26.169 3.509 24.386 1.00 96.94 261 PHE A O 1
ATOM 2216 N N . LYS A 1 262 ? -24.995 4.943 25.641 1.00 97.94 262 LYS A N 1
ATOM 2217 C CA . LYS A 1 262 ? -24.891 5.983 24.615 1.00 97.94 262 LYS A CA 1
ATOM 2218 C C . LYS A 1 262 ? -23.506 5.999 23.998 1.00 97.94 262 LYS A C 1
ATOM 2220 O O . LYS A 1 262 ? -22.510 5.829 24.696 1.00 97.94 262 LYS A O 1
ATOM 2225 N N . ILE A 1 263 ? -23.460 6.253 22.697 1.00 98.19 263 ILE A N 1
ATOM 2226 C CA . ILE A 1 263 ? -22.228 6.469 21.946 1.00 98.19 263 ILE A CA 1
ATOM 2227 C C . ILE A 1 263 ? -22.143 7.939 21.561 1.00 98.19 263 ILE A C 1
ATOM 2229 O O . ILE A 1 263 ? -23.119 8.527 21.094 1.00 98.19 263 ILE A O 1
ATOM 2233 N N . PHE A 1 264 ? -20.960 8.518 21.716 1.00 98.44 264 PHE A N 1
ATOM 2234 C CA . PHE A 1 264 ? -20.691 9.925 21.467 1.00 98.44 264 PHE A CA 1
ATOM 2235 C C . PHE A 1 264 ? -19.556 10.101 20.464 1.00 98.44 264 PHE A C 1
ATOM 2237 O O . PHE A 1 264 ? -18.625 9.300 20.390 1.00 98.44 264 PHE A O 1
ATOM 2244 N N . ASP A 1 265 ? -19.619 11.192 19.712 1.00 97.44 265 ASP A N 1
ATOM 2245 C CA . ASP A 1 265 ? -18.539 11.631 18.835 1.00 97.44 265 ASP A CA 1
ATOM 2246 C C . ASP A 1 265 ? -17.376 12.180 19.673 1.00 97.44 265 ASP A C 1
ATOM 2248 O O . ASP A 1 265 ? -17.569 13.079 20.498 1.00 97.44 265 ASP A O 1
ATOM 2252 N N . ASN A 1 266 ? -16.161 11.673 19.453 1.00 95.50 266 ASN A N 1
ATOM 2253 C CA . ASN A 1 266 ? -14.990 12.037 20.257 1.00 95.50 266 ASN A CA 1
ATOM 2254 C C . ASN A 1 266 ? -14.640 13.530 20.160 1.00 95.50 266 ASN A C 1
ATOM 2256 O O . ASN A 1 266 ? -14.171 14.133 21.122 1.00 95.50 266 ASN A O 1
ATOM 2260 N N . LYS A 1 267 ? -14.913 14.162 19.013 1.00 93.88 267 LYS A N 1
ATOM 2261 C CA . LYS A 1 267 ? -14.534 15.557 18.764 1.00 93.88 267 LYS A CA 1
ATOM 2262 C C . LYS A 1 267 ? -15.584 16.562 19.229 1.00 93.88 267 LYS A C 1
ATOM 2264 O O . LYS A 1 267 ? -15.241 17.643 19.702 1.00 93.88 267 LYS A O 1
ATOM 2269 N N . THR A 1 268 ? -16.856 16.265 19.000 1.00 95.94 268 THR A N 1
ATOM 2270 C CA . THR A 1 268 ? -17.976 17.187 19.232 1.00 95.94 268 THR A CA 1
ATOM 2271 C C . THR A 1 268 ? -18.731 16.890 20.520 1.00 95.94 268 THR A C 1
ATOM 2273 O O . THR A 1 268 ? -19.533 17.724 20.938 1.00 95.94 268 THR A O 1
ATOM 2276 N N . HIS A 1 269 ? -18.491 15.727 21.135 1.00 95.56 269 HIS A N 1
ATOM 2277 C CA . HIS A 1 269 ? -19.189 15.217 22.321 1.00 95.56 269 HIS A CA 1
ATOM 2278 C C . HIS A 1 269 ? -20.705 15.095 22.149 1.00 95.56 269 HIS A C 1
ATOM 2280 O O . HIS A 1 269 ? -21.446 14.975 23.125 1.00 95.56 269 HIS A O 1
ATOM 2286 N N . LYS A 1 270 ? -21.185 15.138 20.904 1.00 97.38 270 LYS A N 1
ATOM 2287 C CA . LYS A 1 270 ? -22.593 14.928 20.595 1.00 97.38 270 LYS A CA 1
ATOM 2288 C C . LYS A 1 270 ? -22.904 13.447 20.671 1.00 97.38 270 LYS A C 1
ATOM 2290 O O . LYS A 1 270 ? -22.114 12.621 20.218 1.00 97.38 270 LYS A O 1
ATOM 2295 N N . GLU A 1 271 ? -24.073 13.141 21.214 1.00 97.81 271 GLU A N 1
ATOM 2296 C CA . GLU A 1 271 ? -24.643 11.803 21.140 1.00 97.81 271 GLU A CA 1
ATOM 2297 C C . GLU A 1 271 ? -24.846 11.431 19.667 1.00 97.81 271 GLU A C 1
ATOM 2299 O O . GLU A 1 271 ? -25.432 12.196 18.896 1.00 97.81 271 GLU A O 1
ATOM 2304 N N . LEU A 1 272 ? -24.294 10.286 19.277 1.00 97.56 272 LEU A N 1
ATOM 2305 C CA . LEU A 1 272 ? -24.421 9.716 17.941 1.00 97.56 272 LEU A CA 1
ATOM 2306 C C . LEU A 1 272 ? -25.620 8.775 17.891 1.00 97.56 272 LEU A C 1
ATOM 2308 O O . LEU A 1 272 ? -26.460 8.917 17.005 1.00 97.56 272 LEU A O 1
ATOM 2312 N N . ILE A 1 273 ? -25.685 7.837 18.843 1.00 97.38 273 ILE A N 1
ATOM 2313 C CA . ILE A 1 273 ? -26.766 6.861 19.004 1.00 97.38 273 ILE A CA 1
ATOM 2314 C C . ILE A 1 273 ? -26.885 6.406 20.462 1.00 97.38 273 ILE A C 1
ATOM 2316 O O . ILE A 1 273 ? -25.923 6.470 21.230 1.00 97.38 273 ILE A O 1
ATOM 2320 N N . GLU A 1 274 ? -28.043 5.846 20.797 1.00 97.06 274 GLU A N 1
ATOM 2321 C CA . GLU A 1 274 ? -28.237 4.988 21.962 1.00 97.06 274 GLU A CA 1
ATOM 2322 C C . GLU A 1 274 ? -28.320 3.528 21.494 1.00 97.06 274 GLU A C 1
ATOM 2324 O O . GLU A 1 274 ? -29.061 3.198 20.567 1.00 97.06 274 GLU A O 1
ATOM 2329 N N . VAL A 1 275 ? -27.526 2.656 22.110 1.00 96.50 275 VAL A N 1
ATOM 2330 C CA . VAL A 1 275 ? -27.486 1.220 21.837 1.00 96.50 275 VAL A CA 1
ATOM 2331 C C . VAL A 1 275 ? -28.310 0.511 22.897 1.00 96.50 275 VAL A C 1
ATOM 2333 O O . VAL A 1 275 ? -28.020 0.636 24.082 1.00 96.50 275 VAL A O 1
ATOM 2336 N N . ASN A 1 276 ? -29.305 -0.266 22.473 1.00 94.69 276 ASN A N 1
ATOM 2337 C CA . ASN A 1 276 ? -29.958 -1.251 23.328 1.00 94.69 276 ASN A CA 1
ATOM 2338 C C . ASN A 1 276 ? -29.257 -2.600 23.140 1.00 94.69 276 ASN A C 1
ATOM 2340 O O . ASN A 1 276 ? -29.451 -3.249 22.109 1.00 94.69 276 ASN A O 1
ATOM 2344 N N . SER A 1 277 ? -28.479 -3.032 24.132 1.00 93.50 277 SER A N 1
ATOM 2345 C CA . SER A 1 277 ? -27.705 -4.276 24.055 1.00 93.50 277 SER A CA 1
ATOM 2346 C C . SER A 1 277 ? -28.553 -5.514 23.756 1.00 93.50 277 SER A C 1
ATOM 2348 O O . SER A 1 277 ? -28.116 -6.379 23.011 1.00 93.50 277 SER A O 1
ATOM 2350 N N . ASN A 1 278 ? -29.811 -5.558 24.210 1.00 92.19 278 ASN A N 1
ATOM 2351 C CA . ASN A 1 278 ? -30.715 -6.686 23.945 1.00 92.19 278 ASN A CA 1
ATOM 2352 C C . ASN A 1 278 ? -31.132 -6.805 22.464 1.00 92.19 278 ASN A C 1
ATOM 2354 O O . ASN A 1 278 ? -31.746 -7.793 22.071 1.00 92.19 278 ASN A O 1
ATOM 2358 N N . SER A 1 279 ? -30.859 -5.780 21.649 1.00 92.94 279 SER A N 1
ATOM 2359 C CA . SER A 1 279 ? -31.129 -5.783 20.204 1.00 92.94 279 SER A CA 1
ATOM 2360 C C . SER A 1 279 ? -29.912 -6.165 19.356 1.00 92.94 279 SER A C 1
ATOM 2362 O O . SER A 1 279 ? -30.044 -6.328 18.140 1.00 92.94 279 SER A O 1
ATOM 2364 N N . VAL A 1 280 ? -28.740 -6.311 19.983 1.00 96.50 280 VAL A N 1
ATOM 2365 C CA . VAL A 1 280 ? -27.513 -6.757 19.321 1.00 96.50 280 VAL A CA 1
ATOM 2366 C C . VAL A 1 280 ? -27.642 -8.250 19.038 1.00 96.50 280 VAL A C 1
ATOM 2368 O O . VAL A 1 280 ? -27.876 -9.041 19.946 1.00 96.50 280 VAL A O 1
ATOM 2371 N N . LYS A 1 281 ? -27.524 -8.636 17.764 1.00 96.69 281 LYS A N 1
ATOM 2372 C CA . LYS A 1 281 ? -27.578 -10.046 17.355 1.00 96.69 281 LYS A CA 1
ATOM 2373 C C . LYS A 1 281 ? -26.258 -10.754 17.620 1.00 96.69 281 LYS A C 1
ATOM 2375 O O . LYS A 1 281 ? -26.270 -11.892 18.069 1.00 96.69 281 LYS A O 1
ATOM 2380 N N . ASP A 1 282 ? -25.158 -10.088 17.279 1.00 96.12 282 ASP A N 1
ATOM 2381 C CA . ASP A 1 282 ? -23.793 -10.572 17.468 1.00 96.12 282 ASP A CA 1
ATOM 2382 C C . ASP A 1 282 ? -22.801 -9.404 17.323 1.00 96.12 282 ASP A C 1
ATOM 2384 O O . ASP A 1 282 ? -23.142 -8.354 16.749 1.00 96.12 282 ASP A O 1
ATOM 2388 N N . TYR A 1 283 ? -21.572 -9.594 17.797 1.00 96.31 283 TYR A N 1
ATOM 2389 C CA . TYR A 1 283 ? -20.478 -8.642 17.639 1.00 96.31 283 TYR A CA 1
ATOM 2390 C C . TYR A 1 283 ? -19.169 -9.320 17.234 1.00 96.31 283 TYR A C 1
ATOM 2392 O O . TYR A 1 283 ? -18.888 -10.464 17.571 1.00 96.31 283 TYR A O 1
ATOM 2400 N N . PHE A 1 284 ? -18.342 -8.582 16.498 1.00 97.06 284 PHE A N 1
ATOM 2401 C CA . PHE A 1 284 ? -17.051 -9.054 16.016 1.00 97.06 284 PHE A CA 1
ATOM 2402 C C . PHE A 1 284 ? -15.983 -7.999 16.260 1.00 97.06 284 PHE A C 1
ATOM 2404 O O . PHE A 1 284 ? -16.073 -6.882 15.740 1.00 97.06 284 PHE A O 1
ATOM 2411 N N . SER A 1 285 ? -14.945 -8.384 16.991 1.00 97.44 285 SER A N 1
ATOM 2412 C CA . SER A 1 285 ? -13.706 -7.621 17.100 1.00 97.44 285 SER A CA 1
ATOM 2413 C C . SER A 1 285 ? -12.850 -7.800 15.852 1.00 97.44 285 SER A C 1
ATOM 2415 O O . SER A 1 285 ? -12.600 -8.925 15.426 1.00 97.44 285 SER A O 1
ATOM 2417 N N . ILE A 1 286 ? -12.383 -6.699 15.266 1.00 96.81 286 ILE A N 1
ATOM 2418 C CA . ILE A 1 286 ? -11.514 -6.700 14.084 1.00 96.81 286 ILE A CA 1
ATOM 2419 C C . ILE A 1 286 ? -10.331 -5.770 14.333 1.00 96.81 286 ILE A C 1
ATOM 2421 O O . ILE A 1 286 ? -10.519 -4.595 14.656 1.00 96.81 286 ILE A O 1
ATOM 2425 N N . ILE A 1 287 ? -9.109 -6.254 14.117 1.00 95.19 287 ILE A N 1
ATOM 2426 C CA . ILE A 1 287 ? -7.901 -5.440 14.284 1.00 95.19 287 ILE A CA 1
ATOM 2427 C C . ILE A 1 287 ? -7.219 -5.254 12.934 1.00 95.19 287 ILE A C 1
ATOM 2429 O O . ILE A 1 287 ? -6.560 -6.139 12.392 1.00 95.19 287 ILE A O 1
ATOM 2433 N N . ILE A 1 288 ? -7.319 -4.043 12.394 1.00 93.62 288 ILE A N 1
ATOM 2434 C CA . ILE A 1 288 ? -6.698 -3.691 11.120 1.00 93.62 288 ILE A CA 1
ATOM 2435 C C . ILE A 1 288 ? -5.279 -3.206 11.360 1.00 93.62 288 ILE A C 1
ATOM 2437 O O . ILE A 1 288 ? -5.045 -2.165 11.971 1.00 93.62 288 ILE A O 1
ATOM 2441 N N . THR A 1 289 ? -4.315 -3.910 10.783 1.00 90.25 289 THR A N 1
ATOM 2442 C CA . THR A 1 289 ? -2.899 -3.561 10.873 1.00 90.25 289 THR A CA 1
ATOM 2443 C C . THR A 1 289 ? -2.405 -2.945 9.563 1.00 90.25 289 THR A C 1
ATOM 2445 O O . THR A 1 289 ? -2.751 -3.387 8.464 1.00 90.25 289 THR A O 1
ATOM 2448 N N . GLN A 1 290 ? -1.573 -1.898 9.639 1.00 86.00 290 GLN A N 1
ATOM 2449 C CA . GLN A 1 290 ? -0.964 -1.322 8.427 1.00 86.00 290 GLN A CA 1
ATOM 2450 C C . GLN A 1 290 ? 0.038 -2.285 7.768 1.00 86.00 290 GLN A C 1
ATOM 2452 O O . GLN A 1 290 ? 0.231 -2.268 6.547 1.00 86.00 290 GLN A O 1
ATOM 2457 N N . PHE A 1 291 ? 0.708 -3.099 8.576 1.00 81.88 291 PHE A N 1
ATOM 2458 C CA . PHE A 1 291 ? 1.795 -3.967 8.153 1.00 81.88 291 PHE A CA 1
ATOM 2459 C C . PHE A 1 291 ? 1.402 -5.431 8.335 1.00 81.88 291 PHE A C 1
ATOM 2461 O O . PHE A 1 291 ? 0.699 -5.788 9.273 1.00 81.88 291 PHE A O 1
ATOM 2468 N N . LYS A 1 292 ? 1.908 -6.291 7.447 1.00 80.00 292 LYS A N 1
ATOM 2469 C CA . LYS A 1 292 ? 1.740 -7.739 7.574 1.00 80.00 292 LYS A CA 1
ATOM 2470 C C . LYS A 1 292 ? 2.727 -8.272 8.606 1.00 80.00 292 LYS A C 1
ATOM 2472 O O . LYS A 1 292 ? 3.934 -8.152 8.400 1.00 80.00 292 LYS A O 1
ATOM 2477 N N . TYR A 1 293 ? 2.222 -8.901 9.658 1.00 77.50 293 TYR A N 1
ATOM 2478 C CA . TYR A 1 293 ? 3.042 -9.488 10.721 1.00 77.50 293 TYR A CA 1
ATOM 2479 C C . TYR A 1 293 ? 3.292 -10.994 10.553 1.00 77.50 293 TYR A C 1
ATOM 2481 O O . TYR A 1 293 ? 3.993 -11.597 11.356 1.00 77.50 293 TYR A O 1
ATOM 2489 N N . GLY A 1 294 ? 2.791 -11.617 9.481 1.00 79.62 294 GLY A N 1
ATOM 2490 C CA . GLY A 1 294 ? 3.049 -13.033 9.195 1.00 79.62 294 GLY A CA 1
ATOM 2491 C C . GLY A 1 294 ? 2.342 -13.968 10.179 1.00 79.62 294 GLY A C 1
ATOM 2492 O O . GLY A 1 294 ? 1.155 -13.799 10.422 1.00 79.62 294 GLY A O 1
ATOM 2493 N N . GLY A 1 295 ? 3.052 -14.955 10.732 1.00 80.50 295 GLY A N 1
ATOM 2494 C CA . GLY A 1 295 ? 2.446 -15.990 11.582 1.00 80.50 295 GLY A CA 1
ATOM 2495 C C . GLY A 1 295 ? 1.767 -15.451 12.847 1.00 80.50 295 GLY A C 1
ATOM 2496 O O . GLY A 1 295 ? 0.688 -15.909 13.198 1.00 80.50 295 GLY A O 1
ATOM 2497 N N . ILE A 1 296 ? 2.338 -14.419 13.475 1.00 81.81 296 ILE A N 1
ATOM 2498 C CA . ILE A 1 296 ? 1.833 -13.868 14.748 1.00 81.81 296 ILE A CA 1
ATOM 2499 C C . ILE A 1 296 ? 0.529 -13.067 14.618 1.00 81.81 296 ILE A C 1
ATOM 2501 O O . ILE A 1 296 ? -0.079 -12.751 15.627 1.00 81.81 296 ILE A O 1
ATOM 2505 N N . GLN A 1 297 ? 0.117 -12.690 13.402 1.00 82.12 297 GLN A N 1
ATOM 2506 C CA . GLN A 1 297 ? -1.214 -12.100 13.164 1.00 82.12 297 GLN A CA 1
ATOM 2507 C C . GLN A 1 297 ? -2.244 -13.156 12.741 1.00 82.12 297 GLN A C 1
ATOM 2509 O O . GLN A 1 297 ? -3.425 -12.853 12.715 1.00 82.12 297 GLN A O 1
ATOM 2514 N N . THR A 1 298 ? -1.810 -14.358 12.344 1.00 81.62 298 THR A N 1
ATOM 2515 C CA . THR A 1 298 ? -2.707 -15.428 11.875 1.00 81.62 298 THR A CA 1
ATOM 2516 C C . THR A 1 298 ? -2.931 -16.517 12.917 1.00 81.62 298 THR A C 1
ATOM 2518 O O . THR A 1 298 ? -3.949 -17.192 12.854 1.00 81.62 298 THR A O 1
ATOM 2521 N N . ASN A 1 299 ? -1.987 -16.704 13.844 1.00 88.75 299 ASN A N 1
ATOM 2522 C CA . ASN A 1 299 ? -2.148 -17.536 15.030 1.00 88.75 299 ASN A CA 1
ATOM 2523 C C . ASN A 1 299 ? -1.972 -16.655 16.269 1.00 88.75 299 ASN A C 1
ATOM 2525 O O . ASN A 1 299 ? -0.854 -16.244 16.584 1.00 88.75 299 ASN A O 1
ATOM 2529 N N . LEU A 1 300 ? -3.083 -16.324 16.924 1.00 91.69 300 LEU A N 1
ATOM 2530 C CA . LEU A 1 300 ? -3.088 -15.441 18.087 1.00 91.69 300 LEU A CA 1
ATOM 2531 C C . LEU A 1 300 ? -2.856 -16.201 19.400 1.00 91.69 300 LEU A C 1
ATOM 2533 O O . LEU A 1 300 ? -2.457 -15.569 20.376 1.00 91.69 300 LEU A O 1
ATOM 2537 N N . ASP A 1 301 ? -3.017 -17.528 19.405 1.00 88.38 301 ASP A N 1
ATOM 2538 C CA . ASP A 1 301 ? -2.925 -18.393 20.592 1.00 88.38 301 ASP A CA 1
ATOM 2539 C C . ASP A 1 301 ? -1.603 -18.231 21.354 1.00 88.38 301 ASP A C 1
ATOM 2541 O O . ASP A 1 301 ? -1.566 -18.299 22.580 1.00 88.38 301 ASP A O 1
ATOM 2545 N N . ASP A 1 302 ? -0.509 -17.980 20.632 1.00 85.94 302 ASP A N 1
ATOM 2546 C CA . ASP A 1 302 ? 0.833 -17.935 21.216 1.00 85.94 302 ASP A CA 1
ATOM 2547 C C . ASP A 1 302 ? 1.110 -16.648 22.016 1.00 85.94 302 ASP A C 1
ATOM 2549 O O . ASP A 1 302 ? 1.984 -16.630 22.889 1.00 85.94 302 ASP A O 1
ATOM 2553 N N . LEU A 1 303 ? 0.438 -15.536 21.687 1.00 91.81 303 LEU A N 1
ATOM 2554 C CA . LEU A 1 303 ? 0.799 -14.200 22.189 1.00 91.81 303 LEU A CA 1
ATOM 2555 C C . LEU A 1 303 ? -0.370 -13.381 22.737 1.00 91.81 303 LEU A C 1
ATOM 2557 O O . LEU A 1 303 ? -0.117 -12.472 23.534 1.00 91.81 303 LEU A O 1
ATOM 2561 N N . LEU A 1 304 ? -1.606 -13.652 22.314 1.00 94.81 304 LEU A N 1
ATOM 2562 C CA . LEU A 1 304 ? -2.783 -12.939 22.790 1.00 94.81 304 LEU A CA 1
ATOM 2563 C C . LEU A 1 304 ? -3.156 -13.429 24.188 1.00 94.81 304 LEU A C 1
ATOM 2565 O O . LEU A 1 304 ? -3.441 -14.602 24.403 1.00 94.81 304 LEU A O 1
ATOM 2569 N N . THR A 1 305 ? -3.187 -12.513 25.147 1.00 95.25 305 THR A N 1
ATOM 2570 C CA . THR A 1 305 ? -3.795 -12.757 26.451 1.00 95.25 305 THR A CA 1
ATOM 2571 C C . THR A 1 305 ? -5.275 -12.407 26.368 1.00 95.25 305 THR A C 1
ATOM 2573 O O . THR A 1 305 ? -5.623 -11.244 26.168 1.00 95.25 305 THR A O 1
ATOM 2576 N N . LYS A 1 306 ? -6.136 -13.409 26.542 1.00 94.38 306 LYS A N 1
ATOM 2577 C CA . LYS A 1 306 ? -7.591 -13.262 26.640 1.00 94.38 306 LYS A CA 1
ATOM 2578 C C . LYS A 1 306 ? -8.161 -14.247 27.663 1.00 94.38 306 LYS A C 1
ATOM 2580 O O . LYS A 1 306 ? -7.461 -15.168 28.077 1.00 94.38 306 LYS A O 1
ATOM 2585 N N . GLU A 1 307 ? -9.416 -14.047 28.046 1.00 91.56 307 GLU A N 1
ATOM 2586 C CA . GLU A 1 307 ? -10.187 -15.033 28.812 1.00 91.56 307 GLU A CA 1
ATOM 2587 C C . GLU A 1 307 ? -10.463 -16.275 27.947 1.00 91.56 307 GLU A C 1
ATOM 2589 O O . GLU A 1 307 ? -10.448 -16.196 26.714 1.00 91.56 307 GLU A O 1
ATOM 2594 N N . ASP A 1 308 ? -10.668 -17.434 28.573 1.00 86.56 308 ASP A N 1
ATOM 2595 C CA . ASP A 1 308 ? -10.729 -18.721 27.865 1.00 86.56 308 ASP A CA 1
ATOM 2596 C C . ASP A 1 308 ? -11.884 -18.776 26.851 1.00 86.56 308 ASP A C 1
ATOM 2598 O O . ASP A 1 308 ? -11.701 -19.241 25.723 1.00 86.56 308 ASP A O 1
ATOM 2602 N N . ASP A 1 309 ? -13.041 -18.233 27.222 1.00 87.19 309 ASP A N 1
ATOM 2603 C CA . ASP A 1 309 ? -14.274 -18.177 26.434 1.00 87.19 309 ASP A CA 1
ATOM 2604 C C . ASP A 1 309 ? -14.388 -16.939 25.532 1.00 87.19 309 ASP A C 1
ATOM 2606 O O . ASP A 1 309 ? -15.218 -16.925 24.621 1.00 87.19 309 ASP A O 1
ATOM 2610 N N . ALA A 1 310 ? -13.531 -15.931 25.720 1.00 88.44 310 ALA A N 1
ATOM 2611 C CA . ALA A 1 310 ? -13.530 -14.738 24.880 1.00 88.44 310 ALA A CA 1
ATOM 2612 C C . ALA A 1 310 ? -13.184 -15.061 23.416 1.00 88.44 310 ALA A C 1
ATOM 2614 O O . ALA A 1 310 ? -12.349 -15.927 23.120 1.00 88.44 310 ALA A O 1
ATOM 2615 N N . LEU A 1 311 ? -13.800 -14.334 22.484 1.00 88.25 311 LEU A N 1
ATOM 2616 C CA . LEU A 1 311 ? -13.568 -14.504 21.052 1.00 88.25 311 LEU A CA 1
ATOM 2617 C C . LEU A 1 311 ? -12.195 -13.960 20.639 1.00 88.25 311 LEU A C 1
ATOM 2619 O O . LEU A 1 311 ? -11.676 -13.000 21.206 1.00 88.25 311 LEU A O 1
ATOM 2623 N N . TYR A 1 312 ? -11.606 -14.561 19.606 1.00 92.50 312 TYR A N 1
ATOM 2624 C CA . TYR A 1 312 ? -10.432 -13.980 18.962 1.00 92.50 312 TYR A CA 1
ATOM 2625 C C . TYR A 1 312 ? -10.839 -12.817 18.052 1.00 92.50 312 TYR A C 1
ATOM 2627 O O . TYR A 1 312 ? -11.852 -12.918 17.354 1.00 92.50 312 TYR A O 1
ATOM 2635 N N . PRO A 1 313 ? -10.038 -11.739 17.998 1.00 93.50 313 PRO A N 1
ATOM 2636 C CA . PRO A 1 313 ? -10.234 -10.705 17.002 1.00 93.50 313 PRO A CA 1
ATOM 2637 C C . PRO A 1 313 ? -9.846 -11.224 15.611 1.00 93.50 313 PRO A C 1
ATOM 2639 O O . PRO A 1 313 ? -8.917 -12.025 15.471 1.00 93.50 313 PRO A O 1
ATOM 2642 N N . TRP A 1 314 ? -10.548 -10.728 14.595 1.00 90.19 314 TRP A N 1
ATOM 2643 C CA . TRP A 1 314 ? -10.287 -10.998 13.179 1.00 90.19 314 TRP A CA 1
ATOM 2644 C C . TRP A 1 314 ? -9.192 -10.111 12.588 1.00 90.19 314 TRP A C 1
ATOM 2646 O O . TRP A 1 314 ? -9.111 -8.912 12.966 1.00 90.19 314 TRP A O 1
#

Radius of gyration: 28.07 Å; chains: 1; bounding box: 62×40×83 Å

Foldseek 3Di:
DLLADPVLLVLLLVLLVVQLVVLVCLLCVCVVVVVCVVVLVVVCVVVVNPDPVCSCVDPSNVSVVCCVVPVLVSQKDWVVSSCPSPDDPVNSVSLLVQQEDDCPPQPPVCPDPPDDDCCLQRVWYDPDPTIIRHPDSVSSVSNCVVVVLVVCCVPVVPVSVVVVQVVQLVVVQVVVCVVQPPQKDKAAQKDFDPVLDTFGIWIAHPLEIEREHEFAQDQDDADPPNVVSVVSNLVSCCRAQQVLVVVSVVVVVVLVVQAKTFMAHSPPRDTPDIDRSVSRPYYAAAGHYPDDPPPCVVDVPVRHDDDPPDDHHD